Protein AF-A0A2A5P0K1-F1 (afdb_monomer_lite)

Sequence (211 aa):
ELLDPRVLSSLSEEEIIFKPYTAAELEQILWDRVRVAFYDGVVEPAAVRLAAAISGAENGDARKALDLIRVAGEIAEMKGCDRVTEEHVREAYSHIDRERAVEVIRTLPLHSKLIVLALYSLSTARPSERVRGSVLYGKYAEIARQIGEEPLSTRRFHGLLVELSMLGIVDRRVDNLGRKGGRFTTIKFGIPLETVKKALSEDPITAELLP

Structure (mmCIF, N/CA/C/O backbone):
data_AF-A0A2A5P0K1-F1
#
_entry.id   AF-A0A2A5P0K1-F1
#
loop_
_atom_site.group_PDB
_atom_site.id
_atom_site.type_symbol
_atom_site.label_atom_id
_atom_site.label_alt_id
_atom_site.label_comp_id
_atom_site.label_asym_id
_atom_site.label_entity_id
_atom_site.label_seq_id
_atom_site.pdbx_PDB_ins_code
_atom_site.Cartn_x
_atom_site.Cartn_y
_atom_site.Cartn_z
_atom_site.occupancy
_atom_site.B_iso_or_equiv
_atom_site.auth_seq_id
_atom_site.auth_comp_id
_atom_site.auth_asym_id
_atom_site.auth_atom_id
_atom_site.pdbx_PDB_model_num
ATOM 1 N N . GLU A 1 1 ? 13.461 -22.398 14.965 1.00 49.47 1 GLU A N 1
ATOM 2 C CA . GLU A 1 1 ? 14.220 -23.182 15.960 1.00 49.47 1 GLU A CA 1
ATOM 3 C C . GLU A 1 1 ? 15.693 -23.115 15.592 1.00 49.47 1 GLU A C 1
ATOM 5 O O . GLU A 1 1 ? 15.989 -23.172 14.406 1.00 49.47 1 GLU A O 1
ATOM 10 N N . LEU A 1 2 ? 16.590 -22.907 16.559 1.00 62.72 2 LEU A N 1
ATOM 11 C CA . LEU A 1 2 ? 18.038 -22.967 16.328 1.00 62.72 2 LEU A CA 1
ATOM 12 C C . LEU A 1 2 ? 18.489 -24.427 16.455 1.00 62.72 2 LEU A C 1
ATOM 14 O O . LEU A 1 2 ? 18.156 -25.078 17.444 1.00 62.72 2 LEU A O 1
ATOM 18 N N . LEU A 1 3 ? 19.218 -24.929 15.457 1.00 77.75 3 LEU A N 1
ATOM 19 C CA . LEU A 1 3 ? 19.831 -26.257 15.495 1.00 77.75 3 LEU A CA 1
ATOM 20 C C . LEU A 1 3 ? 20.882 -26.340 16.613 1.00 77.75 3 LEU A C 1
ATOM 22 O O . LEU A 1 3 ? 21.510 -25.343 16.974 1.00 77.75 3 LEU A O 1
ATOM 26 N N . ASP A 1 4 ? 21.077 -27.545 17.152 1.00 84.69 4 ASP A N 1
ATOM 27 C CA . ASP A 1 4 ? 22.091 -27.805 18.175 1.00 84.69 4 ASP A CA 1
ATOM 28 C C . ASP A 1 4 ? 23.508 -27.515 17.622 1.00 84.69 4 ASP A C 1
ATOM 30 O O . ASP A 1 4 ? 23.827 -27.938 16.504 1.00 84.69 4 ASP A O 1
ATOM 34 N N . PRO A 1 5 ? 24.391 -26.835 18.380 1.00 76.81 5 PRO A N 1
ATOM 35 C CA . PRO A 1 5 ? 25.743 -26.477 17.938 1.00 76.81 5 PRO A CA 1
ATOM 36 C C . PRO A 1 5 ? 26.593 -27.648 17.422 1.00 76.81 5 PRO A C 1
ATOM 38 O O . PRO A 1 5 ? 27.463 -27.458 16.572 1.00 76.81 5 PRO A O 1
ATOM 41 N N . ARG A 1 6 ? 26.355 -28.875 17.905 1.00 79.19 6 ARG A N 1
ATOM 42 C CA . ARG A 1 6 ? 27.080 -30.075 17.456 1.00 79.19 6 ARG A CA 1
ATOM 43 C C . ARG A 1 6 ? 26.627 -30.524 16.069 1.00 79.19 6 ARG A C 1
ATOM 45 O O . ARG A 1 6 ? 27.448 -31.021 15.304 1.00 79.19 6 ARG A O 1
ATOM 52 N N . VAL A 1 7 ? 25.349 -30.311 15.748 1.00 74.19 7 VAL A N 1
ATOM 53 C CA . VAL A 1 7 ? 24.771 -30.581 14.425 1.00 74.19 7 VAL A CA 1
ATOM 54 C C . VAL A 1 7 ? 25.335 -29.589 13.412 1.00 74.19 7 VAL A C 1
ATOM 56 O O . VAL A 1 7 ? 25.861 -30.025 12.392 1.00 74.19 7 VAL A O 1
ATOM 59 N N . LEU A 1 8 ? 25.352 -28.292 13.742 1.00 71.62 8 LEU A N 1
ATOM 60 C CA . LEU A 1 8 ? 25.977 -27.245 12.916 1.00 71.62 8 LEU A CA 1
ATOM 61 C C . LEU A 1 8 ? 27.458 -27.544 12.632 1.00 71.62 8 LEU A C 1
ATOM 63 O O . LEU A 1 8 ? 27.912 -27.436 11.497 1.00 71.62 8 LEU A O 1
ATOM 67 N N . SER A 1 9 ? 28.200 -28.005 13.645 1.00 71.38 9 SER A N 1
ATOM 68 C CA . SER A 1 9 ? 29.612 -28.372 13.487 1.00 71.38 9 SER A CA 1
ATOM 69 C C . SER A 1 9 ? 29.835 -29.592 12.587 1.00 71.38 9 SER A C 1
ATOM 71 O O . SER A 1 9 ? 30.894 -29.685 11.971 1.00 71.38 9 SER A O 1
ATOM 73 N N . SER A 1 10 ? 28.890 -30.535 12.533 1.00 76.69 10 SER A N 1
ATOM 74 C CA . SER A 1 10 ? 28.978 -31.721 11.667 1.00 76.69 10 SER A CA 1
ATOM 75 C C . SER A 1 10 ? 28.460 -31.490 10.247 1.00 76.69 10 SER A C 1
ATOM 77 O O . SER A 1 10 ? 28.785 -32.263 9.352 1.00 76.69 10 SER A O 1
ATOM 79 N N . LEU A 1 11 ? 27.640 -30.454 10.056 1.00 76.69 11 LEU A N 1
ATOM 80 C CA . LEU A 1 11 ? 26.942 -30.184 8.803 1.00 76.69 11 LEU A CA 1
ATOM 81 C C . LEU A 1 11 ? 27.833 -29.475 7.773 1.00 76.69 11 LEU A C 1
ATOM 83 O O . LEU A 1 11 ? 27.530 -29.547 6.588 1.00 76.69 11 LEU A O 1
ATOM 87 N N . SER A 1 12 ? 28.934 -28.845 8.214 1.00 66.75 12 SER A N 1
ATOM 88 C CA . SER A 1 12 ? 29.893 -28.125 7.358 1.00 66.75 12 SER A CA 1
ATOM 89 C C . SER A 1 12 ? 29.192 -27.287 6.277 1.00 66.75 12 SER A C 1
ATOM 91 O O . SER A 1 12 ? 29.501 -27.414 5.095 1.00 66.75 12 SER A O 1
ATOM 93 N N . GLU A 1 13 ? 28.212 -26.468 6.677 1.00 71.25 13 GLU A N 1
ATOM 94 C CA . GLU A 1 13 ? 27.422 -25.671 5.735 1.00 71.25 13 GLU A CA 1
ATOM 95 C C . GLU A 1 13 ? 28.295 -24.608 5.059 1.00 71.25 13 GLU A C 1
ATOM 97 O O . GLU A 1 13 ? 28.843 -23.718 5.712 1.00 71.25 13 GLU A O 1
ATOM 102 N N . GLU A 1 14 ? 28.399 -24.676 3.733 1.00 75.44 14 GLU A N 1
ATOM 103 C CA . GLU A 1 14 ? 28.767 -23.511 2.936 1.00 75.44 14 GLU A CA 1
ATOM 104 C C . GLU A 1 14 ? 27.530 -22.613 2.816 1.00 75.44 14 GLU A C 1
ATOM 106 O O . GLU A 1 14 ? 26.591 -22.907 2.074 1.00 75.44 14 GLU A O 1
ATOM 111 N N . GLU A 1 15 ? 27.502 -21.514 3.572 1.00 75.50 15 GLU A N 1
ATOM 112 C CA . GLU A 1 15 ? 26.422 -20.534 3.471 1.00 75.50 15 GLU A CA 1
ATOM 113 C C . GLU A 1 15 ? 26.517 -19.759 2.147 1.00 75.50 15 GLU A C 1
ATOM 115 O O . GLU A 1 15 ? 27.401 -18.922 1.942 1.00 75.50 15 GLU A O 1
ATOM 120 N N . ILE A 1 16 ? 25.566 -19.999 1.242 1.00 85.62 16 ILE A N 1
ATOM 121 C CA . ILE A 1 16 ? 25.406 -19.202 0.023 1.00 85.62 16 ILE A CA 1
ATOM 122 C C . ILE A 1 16 ? 24.504 -18.005 0.334 1.00 85.62 16 ILE A C 1
ATOM 124 O O . ILE A 1 16 ? 23.287 -18.134 0.475 1.00 85.62 16 ILE A O 1
ATOM 128 N N . ILE A 1 17 ? 25.099 -16.814 0.417 1.00 85.62 17 ILE A N 1
ATOM 129 C CA . ILE A 1 17 ? 24.362 -15.564 0.634 1.00 85.62 17 ILE A CA 1
ATOM 130 C C . ILE A 1 17 ? 23.843 -15.032 -0.706 1.00 85.62 17 ILE A C 1
ATOM 132 O O . ILE A 1 17 ? 24.611 -14.547 -1.540 1.00 85.62 17 ILE A O 1
ATOM 136 N N . PHE A 1 18 ? 22.523 -15.040 -0.881 1.00 88.38 18 PHE A N 1
ATOM 137 C CA . PHE A 1 18 ? 21.863 -14.389 -2.012 1.00 88.38 18 PHE A CA 1
ATOM 138 C C . PHE A 1 18 ? 21.704 -12.894 -1.735 1.00 88.38 18 PHE A C 1
ATOM 140 O O . PHE A 1 18 ? 20.802 -12.468 -1.013 1.00 88.38 18 PHE A O 1
ATOM 147 N N . LYS A 1 19 ? 22.607 -12.086 -2.295 1.00 91.06 19 LYS A N 1
ATOM 148 C CA . LYS A 1 19 ? 22.500 -10.627 -2.211 1.00 91.06 19 LYS A CA 1
ATOM 149 C C . LYS A 1 19 ? 21.334 -10.131 -3.081 1.00 91.06 19 LYS A C 1
ATOM 151 O O . LYS A 1 19 ? 21.118 -10.687 -4.157 1.00 91.06 19 LYS A O 1
ATOM 156 N N . PRO A 1 20 ? 20.615 -9.080 -2.650 1.00 93.94 20 PRO A N 1
ATOM 157 C CA . PRO A 1 20 ? 19.704 -8.343 -3.516 1.00 93.94 20 PRO A CA 1
ATOM 158 C C . PRO A 1 20 ? 20.368 -7.924 -4.825 1.00 93.94 20 PRO A C 1
ATOM 160 O O . PRO A 1 20 ? 21.539 -7.539 -4.818 1.00 93.94 20 PRO A O 1
ATOM 163 N N . TYR A 1 21 ? 19.610 -7.940 -5.919 1.00 96.56 21 TYR A N 1
ATOM 164 C CA . TYR A 1 21 ? 20.115 -7.450 -7.195 1.00 96.56 21 TYR A CA 1
ATOM 165 C C . TYR A 1 21 ? 20.343 -5.938 -7.152 1.00 96.56 21 TYR A C 1
ATOM 167 O O . TYR A 1 21 ? 19.524 -5.167 -6.644 1.00 96.56 21 TYR A O 1
ATOM 175 N N . THR A 1 22 ? 21.443 -5.506 -7.749 1.00 96.62 22 THR A N 1
ATOM 176 C CA . THR A 1 22 ? 21.707 -4.100 -8.046 1.00 96.62 22 THR A CA 1
ATOM 177 C C . THR A 1 22 ? 20.811 -3.610 -9.184 1.00 96.62 22 THR A C 1
ATOM 179 O O . THR A 1 22 ? 20.325 -4.393 -10.000 1.00 96.62 22 THR A O 1
ATOM 182 N N . ALA A 1 23 ? 20.624 -2.291 -9.300 1.00 96.81 23 ALA A N 1
ATOM 183 C CA . ALA A 1 23 ? 19.854 -1.714 -10.406 1.00 96.81 23 ALA A CA 1
ATOM 184 C C . ALA A 1 23 ? 20.415 -2.103 -11.791 1.00 96.81 23 ALA A C 1
ATOM 186 O O . ALA A 1 23 ? 19.643 -2.321 -12.717 1.00 96.81 23 ALA A O 1
ATOM 187 N N . ALA A 1 24 ? 21.737 -2.249 -11.930 1.00 97.19 24 ALA A N 1
ATOM 188 C CA . ALA A 1 24 ? 22.360 -2.665 -13.187 1.00 97.19 24 ALA A CA 1
ATOM 189 C C . ALA A 1 24 ? 22.055 -4.133 -13.537 1.00 97.19 24 ALA A C 1
ATOM 191 O O . ALA A 1 24 ? 21.738 -4.440 -14.683 1.00 97.19 24 ALA A O 1
ATOM 192 N N . GLU A 1 25 ? 22.101 -5.038 -12.553 1.00 97.69 25 GLU A N 1
ATOM 193 C CA . GLU A 1 25 ? 21.724 -6.446 -12.752 1.00 97.69 25 GLU A CA 1
ATOM 194 C C . GLU A 1 25 ? 20.230 -6.577 -13.068 1.00 97.69 25 GLU A C 1
ATOM 196 O O . GLU A 1 25 ? 19.844 -7.332 -13.957 1.00 97.69 25 GLU A O 1
ATOM 201 N N . LEU A 1 26 ? 19.382 -5.795 -12.392 1.00 98.12 26 LEU A N 1
ATOM 202 C CA . LEU A 1 26 ? 17.953 -5.738 -12.690 1.00 98.12 26 LEU A CA 1
ATOM 203 C C . LEU A 1 26 ? 17.686 -5.227 -14.106 1.00 98.12 26 LEU A C 1
ATOM 205 O O . LEU A 1 26 ? 16.863 -5.810 -14.801 1.00 98.12 26 LEU A O 1
ATOM 209 N N . GLU A 1 27 ? 18.385 -4.186 -14.562 1.00 98.00 27 GLU A N 1
ATOM 210 C CA . GLU A 1 27 ? 18.258 -3.690 -15.937 1.00 98.00 27 GLU A CA 1
ATOM 211 C C . GLU A 1 27 ? 18.596 -4.786 -16.960 1.00 98.00 27 GLU A C 1
ATOM 213 O O . GLU A 1 27 ? 17.861 -4.960 -17.932 1.00 98.00 27 GLU A O 1
ATOM 218 N N . GLN A 1 28 ? 19.656 -5.568 -16.724 1.00 97.88 28 GLN A N 1
ATOM 219 C CA . GLN A 1 28 ? 20.014 -6.703 -17.582 1.00 97.88 28 GLN A CA 1
ATOM 220 C C . GLN A 1 28 ? 18.916 -7.773 -17.601 1.00 97.88 28 GLN A C 1
ATOM 222 O O . GLN A 1 28 ? 18.460 -8.165 -18.676 1.00 97.88 28 GLN A O 1
ATOM 227 N N . ILE A 1 29 ? 18.431 -8.183 -16.423 1.00 97.81 29 ILE A N 1
ATOM 228 C CA . ILE A 1 29 ? 17.339 -9.159 -16.290 1.00 97.81 29 ILE A CA 1
ATOM 229 C C . ILE A 1 29 ? 16.082 -8.675 -17.022 1.00 97.81 29 ILE A C 1
ATOM 231 O O . ILE A 1 29 ? 15.423 -9.455 -17.711 1.00 97.81 29 ILE A O 1
ATOM 235 N N . LEU A 1 30 ? 15.735 -7.394 -16.883 1.00 97.88 30 LEU A N 1
ATOM 236 C CA . LEU A 1 30 ? 14.580 -6.820 -17.562 1.00 97.88 30 LEU A CA 1
ATOM 237 C C . 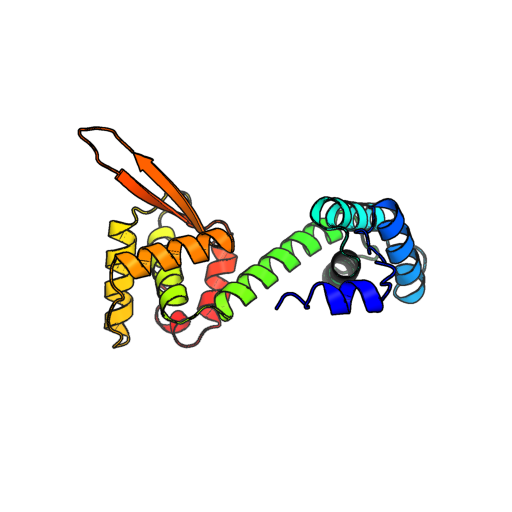LEU A 1 30 ? 14.749 -6.854 -19.077 1.00 97.88 30 LEU A C 1
ATOM 239 O O . LEU A 1 30 ? 13.813 -7.249 -19.764 1.00 97.88 30 LEU A O 1
ATOM 243 N N . TRP A 1 31 ? 15.920 -6.498 -19.608 1.00 97.75 31 TRP A N 1
ATOM 244 C CA . TRP A 1 31 ? 16.162 -6.546 -21.050 1.00 97.75 31 TRP A CA 1
ATOM 245 C C . TRP A 1 31 ? 16.039 -7.951 -21.631 1.00 97.75 31 TRP A C 1
ATOM 247 O O . TRP A 1 31 ? 15.441 -8.112 -22.698 1.00 97.75 31 TRP A O 1
ATOM 257 N N . ASP A 1 32 ? 16.533 -8.963 -20.920 1.00 97.06 32 ASP A N 1
ATOM 258 C CA . ASP A 1 32 ? 16.380 -10.360 -21.330 1.00 97.06 32 ASP A CA 1
ATOM 259 C C . ASP A 1 32 ? 14.905 -10.766 -21.427 1.00 97.06 32 ASP A C 1
ATOM 261 O O . ASP A 1 32 ? 14.527 -11.539 -22.307 1.00 97.06 32 ASP A O 1
ATOM 265 N N . ARG A 1 33 ? 14.043 -10.218 -20.561 1.00 96.56 33 ARG A N 1
ATOM 266 C CA . ARG A 1 33 ? 12.595 -10.472 -20.601 1.00 96.56 33 ARG A CA 1
ATOM 267 C C . ARG A 1 33 ? 11.865 -9.614 -21.627 1.00 96.56 33 ARG A C 1
ATOM 269 O O . ARG A 1 33 ? 10.994 -10.134 -22.317 1.00 96.56 33 ARG A O 1
ATOM 276 N N . VAL A 1 34 ? 12.239 -8.345 -21.782 1.00 96.81 34 VAL A N 1
ATOM 277 C CA . VAL A 1 34 ? 11.641 -7.423 -22.760 1.00 96.81 34 VAL A CA 1
ATOM 278 C C . VAL A 1 34 ? 11.796 -7.961 -24.179 1.00 96.81 34 VAL A C 1
ATOM 280 O O . VAL A 1 34 ? 10.822 -7.969 -24.920 1.00 96.81 34 VAL A O 1
ATOM 283 N N . ARG A 1 35 ? 12.973 -8.497 -24.528 1.00 95.94 35 ARG A N 1
ATOM 284 C CA . ARG A 1 35 ? 13.241 -9.089 -25.854 1.00 95.94 35 ARG A CA 1
ATOM 285 C C . ARG A 1 35 ? 12.355 -10.288 -26.200 1.00 95.94 35 ARG A C 1
ATOM 287 O O . ARG A 1 35 ? 12.216 -10.619 -27.369 1.00 95.94 35 ARG A O 1
ATOM 294 N N . VAL A 1 36 ? 11.810 -10.971 -25.194 1.00 95.94 36 VAL A N 1
ATOM 295 C CA . VAL A 1 36 ? 10.943 -12.146 -25.384 1.00 95.94 36 VAL A CA 1
ATOM 296 C C . VAL A 1 36 ? 9.463 -11.764 -25.315 1.00 95.94 36 VAL A C 1
ATOM 298 O O . VAL A 1 36 ? 8.635 -12.427 -25.932 1.00 95.94 36 VAL A O 1
ATOM 301 N N . ALA A 1 37 ? 9.121 -10.716 -24.559 1.00 94.62 37 ALA A N 1
ATOM 302 C CA . ALA A 1 37 ? 7.738 -10.340 -24.267 1.00 94.62 37 ALA A CA 1
ATOM 303 C C . ALA A 1 37 ? 7.188 -9.190 -25.131 1.00 94.62 37 ALA A C 1
ATOM 305 O O . ALA A 1 37 ? 5.973 -9.081 -25.269 1.00 94.62 37 ALA A O 1
ATOM 306 N N . PHE A 1 38 ? 8.044 -8.336 -25.700 1.00 95.75 38 PHE A N 1
ATOM 307 C CA . PHE A 1 38 ? 7.644 -7.162 -26.483 1.00 95.75 38 PHE A CA 1
ATOM 308 C C . PHE A 1 38 ? 8.241 -7.200 -27.891 1.00 95.75 38 PHE A C 1
ATOM 310 O O . PHE A 1 38 ? 9.298 -7.787 -28.112 1.00 95.75 38 PHE A O 1
ATOM 317 N N . TYR A 1 39 ? 7.590 -6.520 -28.839 1.00 95.00 39 TYR A N 1
ATOM 318 C CA . TYR A 1 39 ? 8.188 -6.253 -30.147 1.00 95.00 39 TYR A CA 1
ATOM 319 C C . TYR A 1 39 ? 9.385 -5.300 -30.029 1.00 95.00 39 TYR A C 1
ATOM 321 O O . TYR A 1 39 ? 9.437 -4.431 -29.149 1.00 95.00 39 TYR A O 1
ATOM 329 N N . ASP A 1 40 ? 10.326 -5.433 -30.961 1.00 93.44 40 ASP A N 1
ATOM 330 C CA . ASP A 1 40 ? 11.534 -4.616 -30.994 1.00 93.44 40 ASP A CA 1
ATOM 331 C C . ASP A 1 40 ? 11.213 -3.114 -31.045 1.00 93.44 40 ASP A C 1
ATOM 333 O O . ASP A 1 40 ? 10.432 -2.638 -31.869 1.00 93.44 40 ASP A O 1
ATOM 337 N N . GLY A 1 41 ? 11.847 -2.350 -30.152 1.00 91.56 41 GLY A N 1
ATOM 338 C CA . GLY A 1 41 ? 11.727 -0.891 -30.097 1.00 91.56 41 GLY A CA 1
ATOM 339 C C . GLY A 1 41 ? 10.453 -0.347 -29.438 1.00 91.56 41 GLY A C 1
ATOM 340 O O . GLY A 1 41 ? 10.317 0.874 -29.351 1.00 91.56 41 GLY A O 1
ATOM 341 N N . VAL A 1 42 ? 9.552 -1.207 -28.949 1.00 96.38 42 VAL A N 1
ATOM 342 C CA . VAL A 1 42 ? 8.332 -0.782 -28.235 1.00 96.38 42 VAL A CA 1
ATOM 343 C C . VAL A 1 42 ? 8.648 -0.246 -26.839 1.00 96.38 42 VAL A C 1
ATOM 345 O O . VAL A 1 42 ? 8.067 0.747 -26.408 1.00 96.38 42 VAL A O 1
ATOM 348 N N . VAL A 1 43 ? 9.577 -0.874 -26.116 1.00 97.50 43 VAL A N 1
ATOM 349 C CA . VAL A 1 43 ? 9.948 -0.445 -24.760 1.00 97.50 43 VAL A CA 1
ATOM 350 C C . VAL A 1 43 ? 11.139 0.501 -24.819 1.00 97.50 43 VAL A C 1
ATOM 352 O O . VAL A 1 43 ? 12.213 0.144 -25.308 1.00 97.50 43 VAL A O 1
ATOM 355 N N . GLU A 1 44 ? 10.970 1.714 -24.296 1.00 97.81 44 GLU A N 1
ATOM 356 C CA . GLU A 1 44 ? 12.057 2.682 -24.252 1.00 97.81 44 GLU A CA 1
ATOM 357 C C . GLU A 1 44 ? 13.124 2.274 -23.228 1.00 97.81 44 GLU A C 1
ATOM 359 O O . GLU A 1 44 ? 12.795 1.892 -22.100 1.00 97.81 44 GLU A O 1
ATOM 364 N N . PRO A 1 45 ? 14.423 2.445 -23.536 1.00 97.75 45 PRO A N 1
ATOM 365 C CA . PRO A 1 45 ? 15.482 2.132 -22.581 1.00 97.75 45 PRO A CA 1
ATOM 366 C C . PRO A 1 45 ? 15.376 2.880 -21.251 1.00 97.75 45 PRO A C 1
ATOM 368 O O . PRO A 1 45 ? 15.796 2.371 -20.215 1.00 97.75 45 PRO A O 1
ATOM 371 N N . ALA A 1 46 ? 14.816 4.090 -21.272 1.00 97.69 46 ALA A N 1
ATOM 372 C CA . ALA A 1 46 ? 14.586 4.874 -20.068 1.00 97.69 46 ALA A CA 1
ATOM 373 C C . ALA A 1 46 ? 13.538 4.220 -19.146 1.00 97.69 46 ALA A C 1
ATOM 375 O O . ALA A 1 46 ? 13.744 4.179 -17.936 1.00 97.69 46 ALA A O 1
ATOM 376 N N . ALA A 1 47 ? 12.487 3.609 -19.708 1.00 98.00 47 ALA A N 1
ATOM 377 C CA . ALA A 1 47 ? 11.481 2.872 -18.946 1.00 98.00 47 ALA A CA 1
ATOM 378 C C . ALA A 1 47 ? 12.100 1.673 -18.204 1.00 98.00 47 ALA A C 1
ATOM 380 O O . ALA A 1 47 ? 11.873 1.495 -17.006 1.00 98.00 47 ALA A O 1
ATOM 381 N N . VAL A 1 48 ? 12.952 0.900 -18.890 1.00 98.06 48 VAL A N 1
ATOM 382 C CA . VAL A 1 48 ? 13.668 -0.244 -18.296 1.00 98.06 48 VAL A CA 1
ATOM 383 C C . VAL A 1 48 ? 14.585 0.208 -17.160 1.00 98.06 48 VAL A C 1
ATOM 385 O O . VAL A 1 48 ? 14.518 -0.339 -16.058 1.00 98.06 48 VAL A O 1
ATOM 388 N N . ARG A 1 49 ? 15.390 1.253 -17.396 1.00 98.25 49 ARG A N 1
ATOM 389 C CA . ARG A 1 49 ? 16.266 1.835 -16.369 1.00 98.25 49 ARG A CA 1
ATOM 390 C C . ARG A 1 49 ? 15.491 2.317 -15.154 1.00 98.25 49 ARG A C 1
ATOM 392 O O . ARG A 1 49 ? 15.919 2.072 -14.029 1.00 98.25 49 ARG A O 1
ATOM 399 N N . LEU A 1 50 ? 14.355 2.979 -15.364 1.00 98.12 50 LEU A N 1
ATOM 400 C CA . LEU A 1 50 ? 13.529 3.475 -14.272 1.00 98.12 50 LEU A CA 1
ATOM 401 C C . LEU A 1 50 ? 12.950 2.325 -13.436 1.00 98.12 50 LEU A C 1
ATOM 403 O O . LEU A 1 50 ? 13.057 2.356 -12.211 1.00 98.12 50 LEU A O 1
ATOM 407 N N . ALA A 1 51 ? 12.399 1.285 -14.069 1.00 97.50 51 ALA A N 1
ATOM 408 C CA . ALA A 1 51 ? 11.854 0.123 -13.361 1.00 97.50 51 ALA A CA 1
ATOM 409 C C . ALA A 1 51 ? 12.928 -0.622 -12.545 1.00 97.50 51 ALA A C 1
ATOM 411 O O . ALA A 1 51 ? 12.689 -1.016 -11.394 1.00 97.50 51 ALA A O 1
ATOM 412 N N . ALA A 1 52 ? 14.127 -0.767 -13.117 1.00 97.88 52 ALA A N 1
ATOM 413 C CA . ALA A 1 52 ? 15.280 -1.355 -12.446 1.00 97.88 52 ALA A CA 1
ATOM 414 C C . ALA A 1 52 ? 15.765 -0.498 -11.267 1.00 97.88 52 ALA A C 1
ATOM 416 O O . ALA A 1 52 ? 16.004 -1.027 -10.181 1.00 97.88 52 ALA A O 1
ATOM 417 N N . ALA A 1 53 ? 15.858 0.823 -11.448 1.00 97.44 53 ALA A N 1
ATOM 418 C CA . ALA A 1 53 ? 16.274 1.755 -10.405 1.00 97.44 53 ALA A CA 1
ATOM 419 C C . ALA A 1 53 ? 15.305 1.761 -9.215 1.00 97.44 53 ALA A C 1
ATOM 421 O O . ALA A 1 53 ? 15.752 1.669 -8.074 1.00 97.44 53 ALA A O 1
ATOM 422 N N . ILE A 1 54 ? 13.992 1.803 -9.472 1.00 95.56 54 ILE A N 1
ATOM 423 C CA . ILE A 1 54 ? 12.958 1.739 -8.427 1.00 95.56 54 ILE A CA 1
ATOM 424 C C . ILE A 1 54 ? 13.102 0.447 -7.612 1.00 95.56 54 ILE A C 1
ATOM 426 O O . ILE A 1 54 ? 13.179 0.481 -6.386 1.00 95.56 54 ILE A O 1
ATOM 430 N N . SER A 1 55 ? 13.179 -0.699 -8.288 1.00 95.06 55 SER A N 1
ATOM 431 C CA . SER A 1 55 ? 13.220 -2.004 -7.615 1.00 95.06 55 SER A CA 1
ATOM 432 C C . SER A 1 55 ? 14.544 -2.246 -6.883 1.00 95.06 55 SER A C 1
ATOM 434 O O . SER A 1 55 ? 14.553 -2.831 -5.798 1.00 95.06 55 SER A O 1
ATOM 436 N N . GLY A 1 56 ? 15.653 -1.763 -7.450 1.00 94.88 56 GLY A N 1
ATOM 437 C CA . GLY A 1 56 ? 16.985 -1.835 -6.856 1.00 94.88 56 GLY A CA 1
ATOM 438 C C . GLY A 1 56 ? 17.153 -0.942 -5.627 1.00 94.88 56 GLY A C 1
ATOM 439 O O . GLY A 1 56 ? 17.811 -1.349 -4.676 1.00 94.88 56 GLY A O 1
ATOM 440 N N . ALA A 1 57 ? 16.542 0.248 -5.618 1.00 93.44 57 ALA 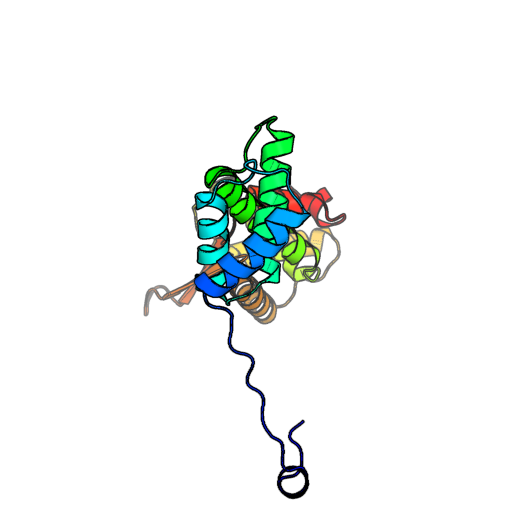A N 1
ATOM 441 C CA . ALA A 1 57 ? 16.623 1.183 -4.493 1.00 93.44 57 ALA A CA 1
ATOM 442 C C . ALA A 1 57 ? 15.874 0.699 -3.243 1.00 93.44 57 ALA A C 1
ATOM 444 O O . ALA A 1 57 ? 16.238 1.070 -2.130 1.00 93.44 57 ALA A O 1
ATOM 445 N N . GLU A 1 58 ? 14.832 -0.111 -3.421 1.00 88.50 58 GLU A N 1
ATOM 446 C CA . GLU A 1 58 ? 14.078 -0.673 -2.305 1.00 88.50 58 GLU A CA 1
ATOM 447 C C . GLU A 1 58 ? 14.723 -1.954 -1.765 1.00 88.50 58 GLU A C 1
ATOM 449 O O . GLU A 1 58 ? 15.254 -1.969 -0.656 1.00 88.50 58 GLU A O 1
ATOM 454 N N . ASN A 1 59 ? 14.658 -3.042 -2.544 1.00 90.69 59 ASN A N 1
ATOM 455 C CA . ASN A 1 59 ? 14.934 -4.392 -2.039 1.00 90.69 59 ASN A CA 1
ATOM 456 C C . ASN A 1 59 ? 15.757 -5.252 -3.008 1.00 90.69 59 ASN A C 1
ATOM 458 O O . ASN A 1 59 ? 16.039 -6.401 -2.678 1.00 90.69 59 ASN A O 1
ATOM 462 N N . GLY A 1 60 ? 16.039 -4.774 -4.225 1.00 92.75 60 GLY A N 1
ATOM 463 C CA . GLY A 1 60 ? 16.641 -5.582 -5.290 1.00 92.75 60 GLY A CA 1
ATOM 464 C C . GLY A 1 60 ? 15.763 -6.744 -5.774 1.00 92.75 60 GLY A C 1
ATOM 465 O O . GLY A 1 60 ? 16.291 -7.779 -6.175 1.00 92.75 60 GLY A O 1
ATOM 466 N N . ASP A 1 61 ? 14.430 -6.617 -5.704 1.00 93.75 61 ASP A N 1
ATOM 467 C CA . ASP A 1 61 ? 13.493 -7.689 -6.079 1.00 93.75 61 ASP A CA 1
ATOM 468 C C . ASP A 1 61 ? 13.212 -7.692 -7.592 1.00 93.75 61 ASP A C 1
ATOM 470 O O . ASP A 1 61 ? 12.504 -6.830 -8.121 1.00 93.75 61 ASP A O 1
ATOM 474 N N . ALA A 1 62 ? 13.728 -8.706 -8.29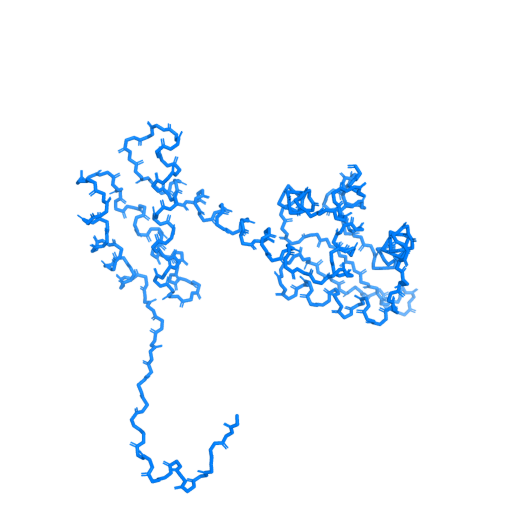0 1.00 94.62 62 ALA A N 1
ATOM 475 C CA . ALA A 1 62 ? 13.518 -8.883 -9.724 1.00 94.62 62 ALA A CA 1
ATOM 476 C C . ALA A 1 62 ? 12.049 -9.124 -10.101 1.00 94.62 62 ALA A C 1
ATOM 478 O O . ALA A 1 62 ? 11.626 -8.704 -11.177 1.00 94.62 62 ALA A O 1
ATOM 479 N N . ARG A 1 63 ? 11.243 -9.748 -9.228 1.00 95.06 63 ARG A N 1
ATOM 480 C CA . ARG A 1 63 ? 9.807 -9.944 -9.491 1.00 95.06 63 ARG A CA 1
ATOM 481 C C . ARG A 1 63 ? 9.093 -8.600 -9.556 1.00 95.06 63 ARG A C 1
ATOM 483 O O . ARG A 1 63 ? 8.317 -8.378 -10.478 1.00 95.06 63 ARG A O 1
ATOM 490 N N . LYS A 1 64 ? 9.413 -7.686 -8.633 1.00 93.25 64 LYS A N 1
ATOM 491 C CA . LYS A 1 64 ? 8.864 -6.323 -8.637 1.00 93.25 64 LYS A CA 1
ATOM 492 C C . LYS A 1 64 ? 9.260 -5.557 -9.900 1.00 93.25 64 LYS A C 1
ATOM 494 O O . LYS A 1 64 ? 8.410 -4.910 -10.503 1.00 93.25 64 LYS A O 1
ATOM 499 N N . ALA A 1 65 ? 10.519 -5.666 -10.323 1.00 96.50 65 ALA A N 1
ATOM 500 C CA . ALA A 1 65 ? 10.987 -5.025 -11.550 1.00 96.50 65 ALA A CA 1
ATOM 501 C C . ALA A 1 65 ? 10.213 -5.524 -12.783 1.00 96.50 65 ALA A C 1
ATOM 503 O O . ALA A 1 65 ? 9.793 -4.728 -13.623 1.00 96.50 65 ALA A O 1
ATOM 504 N N . LEU A 1 66 ? 10.002 -6.840 -12.879 1.00 96.88 66 LEU A N 1
ATOM 505 C CA . LEU A 1 66 ? 9.260 -7.456 -13.979 1.00 96.88 66 LEU A CA 1
ATOM 506 C C . LEU A 1 66 ? 7.787 -7.048 -13.979 1.00 96.88 66 LEU A C 1
ATOM 508 O O . LEU A 1 66 ? 7.258 -6.702 -15.034 1.00 96.88 66 LEU A O 1
ATOM 512 N N . ASP A 1 67 ? 7.149 -7.033 -12.809 1.00 96.25 67 ASP A N 1
ATOM 513 C CA . ASP A 1 67 ? 5.765 -6.577 -12.676 1.00 96.25 67 ASP A CA 1
ATOM 514 C C . ASP A 1 67 ? 5.605 -5.106 -13.072 1.00 96.25 67 ASP A C 1
ATOM 516 O O . ASP A 1 67 ? 4.625 -4.763 -13.729 1.00 96.25 67 ASP A O 1
ATOM 520 N N . LEU A 1 68 ? 6.578 -4.245 -12.753 1.00 96.75 68 LEU A N 1
ATOM 521 C CA . LEU A 1 68 ? 6.555 -2.845 -13.185 1.00 96.75 68 LEU A CA 1
ATOM 522 C C . LEU A 1 68 ? 6.533 -2.713 -14.707 1.00 96.75 68 LEU A C 1
ATOM 524 O O . LEU A 1 68 ? 5.730 -1.949 -15.233 1.00 96.75 68 LEU A O 1
ATOM 528 N N . ILE A 1 69 ? 7.383 -3.460 -15.416 1.00 97.56 69 ILE A N 1
ATOM 529 C CA . ILE A 1 69 ? 7.414 -3.426 -16.884 1.00 97.56 69 ILE A CA 1
ATOM 530 C C . ILE A 1 69 ? 6.142 -4.021 -17.484 1.00 97.56 69 ILE A C 1
ATOM 532 O O . ILE A 1 69 ? 5.598 -3.455 -18.430 1.00 97.56 69 ILE A O 1
ATOM 536 N N . ARG A 1 70 ? 5.641 -5.125 -16.922 1.00 97.69 70 ARG A N 1
ATOM 537 C CA . ARG A 1 70 ? 4.391 -5.747 -17.366 1.00 97.69 70 ARG A CA 1
ATOM 538 C C . ARG A 1 70 ? 3.218 -4.769 -17.261 1.00 97.69 70 ARG A C 1
ATOM 540 O O . ARG A 1 70 ? 2.566 -4.498 -18.263 1.00 97.69 70 ARG A O 1
ATOM 547 N N . VAL A 1 71 ? 3.005 -4.185 -16.080 1.00 97.69 71 VAL A N 1
ATOM 548 C CA . VAL A 1 71 ? 1.903 -3.239 -15.838 1.00 97.69 71 VAL A CA 1
ATOM 549 C C . VAL A 1 71 ? 2.095 -1.942 -16.631 1.00 97.69 71 VAL A C 1
ATOM 551 O O . VAL A 1 71 ? 1.124 -1.374 -17.118 1.00 97.69 71 VAL A O 1
ATOM 554 N N . ALA A 1 72 ? 3.333 -1.480 -16.838 1.00 98.06 72 ALA A N 1
ATOM 555 C CA . ALA A 1 72 ? 3.597 -0.335 -17.712 1.00 98.06 72 ALA A CA 1
ATOM 556 C C . ALA A 1 72 ? 3.219 -0.624 -19.174 1.00 98.06 72 ALA A C 1
ATOM 558 O O . ALA A 1 72 ? 2.694 0.257 -19.854 1.00 98.06 72 ALA A O 1
ATOM 559 N N . GLY A 1 73 ? 3.451 -1.853 -19.646 1.00 97.56 73 GLY A N 1
ATOM 560 C CA . GLY A 1 73 ? 2.985 -2.330 -20.948 1.00 97.56 73 GLY A CA 1
ATOM 561 C C . GLY A 1 73 ? 1.462 -2.319 -21.062 1.00 97.56 73 GLY A C 1
ATOM 562 O O . GLY A 1 73 ? 0.933 -1.732 -22.001 1.00 97.56 73 GLY A O 1
ATOM 563 N N . GLU A 1 74 ? 0.767 -2.877 -20.070 1.00 97.38 74 GLU A N 1
ATOM 564 C CA . GLU A 1 74 ? -0.704 -2.878 -19.998 1.00 97.38 74 GLU A CA 1
ATOM 565 C C . GLU A 1 74 ? -1.272 -1.448 -19.994 1.00 97.38 74 GLU A C 1
ATOM 567 O O . GLU A 1 74 ? -2.240 -1.151 -20.691 1.00 97.38 74 GLU A O 1
ATOM 572 N N . ILE A 1 75 ? -0.650 -0.524 -19.254 1.00 97.56 75 ILE A N 1
ATOM 573 C CA . ILE A 1 75 ? -1.060 0.888 -19.229 1.00 97.56 75 ILE A CA 1
ATOM 574 C C . ILE A 1 75 ? -0.851 1.555 -20.592 1.00 97.56 75 ILE A C 1
ATOM 576 O O . ILE A 1 75 ? -1.734 2.285 -21.046 1.00 97.56 75 ILE A O 1
ATOM 580 N N . ALA A 1 76 ? 0.286 1.312 -21.248 1.00 97.50 76 ALA A N 1
ATOM 581 C CA . ALA A 1 76 ? 0.550 1.840 -22.583 1.00 97.50 76 ALA A CA 1
ATOM 582 C C . ALA A 1 76 ? -0.488 1.329 -23.596 1.00 97.50 76 ALA A C 1
ATOM 584 O O . ALA A 1 76 ? -1.046 2.119 -24.357 1.00 97.50 76 ALA A O 1
ATOM 585 N N . GLU A 1 77 ? -0.797 0.032 -23.550 1.00 96.44 77 GLU A N 1
ATOM 586 C CA . GLU A 1 77 ? -1.797 -0.610 -24.403 1.00 96.44 77 GLU A CA 1
ATOM 587 C C . GLU A 1 77 ? -3.197 -0.025 -24.174 1.00 96.44 77 GLU A C 1
ATOM 589 O O . GLU A 1 77 ? -3.849 0.399 -25.128 1.00 96.44 77 GLU A O 1
ATOM 594 N N . MET A 1 78 ? -3.636 0.098 -22.916 1.00 96.94 78 MET A N 1
ATOM 595 C CA . MET A 1 78 ? -4.932 0.701 -22.573 1.00 96.94 78 MET A CA 1
ATOM 596 C C . MET A 1 78 ? -5.065 2.150 -23.060 1.00 96.94 78 MET A C 1
ATOM 598 O O . MET A 1 78 ? -6.168 2.599 -23.373 1.00 96.94 78 MET A O 1
ATOM 602 N N . LYS A 1 79 ? -3.954 2.892 -23.125 1.00 96.88 79 LYS A N 1
ATOM 603 C CA . LYS A 1 79 ? -3.910 4.268 -23.640 1.00 96.88 79 LYS A CA 1
ATOM 604 C C . LYS A 1 79 ? -3.757 4.352 -25.160 1.00 96.88 79 LYS A C 1
ATOM 606 O O . LYS A 1 79 ? -3.773 5.458 -25.698 1.00 96.88 79 LYS A O 1
ATOM 611 N N . GLY A 1 80 ? -3.599 3.221 -25.850 1.00 95.88 80 GLY A N 1
ATOM 612 C CA . GLY A 1 80 ? -3.327 3.179 -27.286 1.00 95.88 80 GLY A CA 1
ATOM 613 C C . GLY A 1 80 ? -1.969 3.782 -27.655 1.00 95.88 80 GLY A C 1
ATOM 614 O O . GLY A 1 80 ? -1.829 4.366 -28.725 1.00 95.88 80 GLY A O 1
ATOM 615 N N . CYS A 1 81 ? -0.987 3.715 -26.754 1.00 96.06 81 CYS A N 1
ATOM 616 C CA . CYS A 1 81 ? 0.366 4.192 -27.009 1.00 96.06 81 CYS A CA 1
ATOM 617 C C . CYS A 1 81 ? 1.205 3.105 -27.685 1.00 96.06 81 CYS A C 1
ATOM 619 O O . CYS A 1 81 ? 1.303 1.988 -27.186 1.00 96.06 81 CYS A O 1
ATOM 621 N N . ASP A 1 82 ? 1.917 3.469 -28.751 1.00 94.62 82 ASP A N 1
ATOM 622 C CA . ASP A 1 82 ? 2.796 2.541 -29.481 1.00 94.62 82 ASP A CA 1
ATOM 623 C C . ASP A 1 82 ? 4.070 2.159 -28.705 1.00 94.62 82 ASP A C 1
ATOM 625 O O . ASP A 1 82 ? 4.836 1.295 -29.140 1.00 94.62 82 ASP A O 1
ATOM 629 N N . ARG A 1 83 ? 4.355 2.850 -27.591 1.00 97.12 83 ARG A N 1
ATOM 630 C CA . ARG A 1 83 ? 5.592 2.695 -26.819 1.00 97.12 83 ARG A CA 1
ATOM 631 C C . ARG A 1 83 ? 5.369 2.724 -25.315 1.00 97.12 83 ARG A C 1
ATOM 633 O O . ARG A 1 83 ? 4.548 3.484 -24.799 1.00 97.12 83 ARG A O 1
ATOM 640 N N . VAL A 1 84 ? 6.187 1.953 -24.602 1.00 98.19 84 VAL A N 1
ATOM 641 C CA . VAL A 1 84 ? 6.284 1.984 -23.139 1.00 98.19 84 VAL A CA 1
ATOM 642 C C . VAL A 1 84 ? 7.357 2.991 -22.733 1.00 98.19 84 VAL A C 1
ATOM 644 O O . VAL A 1 84 ? 8.535 2.798 -23.032 1.00 98.19 84 VAL A O 1
ATOM 647 N N . THR A 1 85 ? 6.945 4.056 -22.048 1.00 98.19 85 THR A N 1
ATOM 648 C CA . THR A 1 85 ? 7.800 5.177 -21.637 1.00 98.19 85 THR A CA 1
ATOM 649 C C . THR A 1 85 ? 8.032 5.163 -20.124 1.00 98.19 85 THR A C 1
ATOM 651 O O . THR A 1 85 ? 7.406 4.398 -19.385 1.00 98.19 85 THR A O 1
ATOM 654 N N . GLU A 1 86 ? 8.913 6.037 -19.630 1.00 97.88 86 GLU A N 1
ATOM 655 C CA . GLU A 1 86 ? 9.094 6.240 -18.184 1.00 97.88 86 GLU A CA 1
ATOM 656 C C . GLU A 1 86 ? 7.797 6.623 -17.467 1.00 97.88 86 GLU A C 1
ATOM 658 O O . GLU A 1 86 ? 7.602 6.253 -16.311 1.00 97.88 86 GLU A O 1
ATOM 663 N N . GLU A 1 87 ? 6.907 7.354 -18.140 1.00 97.81 87 GLU A N 1
ATOM 664 C CA . GLU A 1 87 ? 5.656 7.793 -17.530 1.00 97.81 87 GLU A CA 1
ATOM 665 C C . GLU A 1 87 ? 4.739 6.607 -17.236 1.00 97.81 87 GLU A C 1
ATOM 667 O O . GLU A 1 87 ? 4.247 6.473 -16.117 1.00 97.81 87 GLU A O 1
ATOM 672 N N . HIS A 1 88 ? 4.637 5.658 -18.171 1.00 98.31 88 HIS A N 1
ATOM 673 C CA . HIS A 1 88 ? 3.904 4.414 -17.943 1.00 98.31 88 HIS A CA 1
ATOM 674 C C . HIS A 1 88 ? 4.482 3.608 -16.772 1.00 98.31 88 HIS A C 1
ATOM 676 O O . HIS A 1 88 ? 3.727 2.988 -16.029 1.00 98.31 88 HIS A O 1
ATOM 682 N N . VAL A 1 89 ? 5.800 3.656 -16.545 1.00 98.06 89 VAL A N 1
ATOM 683 C CA . VAL A 1 89 ? 6.438 3.009 -15.383 1.00 98.06 89 VAL A CA 1
ATOM 684 C C . VAL A 1 89 ? 6.102 3.728 -14.071 1.00 98.06 89 VAL A C 1
ATOM 686 O O . VAL A 1 89 ? 5.842 3.062 -13.069 1.00 98.06 89 VAL A O 1
ATOM 689 N N . ARG A 1 90 ? 6.058 5.068 -14.046 1.00 97.31 90 ARG A N 1
ATOM 690 C CA . ARG A 1 90 ? 5.624 5.830 -12.853 1.00 97.31 90 ARG A CA 1
ATOM 691 C C . ARG A 1 90 ? 4.162 5.558 -12.511 1.00 97.31 90 ARG A C 1
ATOM 693 O O . ARG A 1 90 ? 3.810 5.401 -11.336 1.00 97.31 90 ARG A O 1
ATOM 700 N N . GLU A 1 91 ? 3.320 5.474 -13.534 1.00 96.62 91 GLU A N 1
ATOM 701 C CA . GLU A 1 91 ? 1.916 5.107 -13.388 1.00 96.62 91 GLU A CA 1
ATOM 702 C C . GLU A 1 91 ? 1.764 3.667 -12.899 1.00 96.62 91 GLU A C 1
ATOM 704 O O . GLU A 1 91 ? 1.045 3.438 -11.928 1.00 96.62 91 GLU A O 1
ATOM 709 N N . ALA A 1 92 ? 2.501 2.720 -13.486 1.00 97.06 92 ALA A N 1
ATOM 710 C CA . ALA A 1 92 ? 2.522 1.324 -13.062 1.00 97.06 92 ALA A CA 1
ATOM 711 C C . ALA A 1 92 ? 2.944 1.181 -11.600 1.00 97.06 92 ALA A C 1
ATOM 713 O O . ALA A 1 92 ? 2.287 0.481 -10.834 1.00 97.06 92 ALA A O 1
ATOM 714 N N . TYR A 1 93 ? 3.994 1.892 -11.186 1.00 95.00 93 TYR A N 1
ATOM 715 C CA . TYR A 1 93 ? 4.444 1.907 -9.799 1.00 95.00 93 TYR A CA 1
ATOM 716 C C . TYR A 1 93 ? 3.342 2.379 -8.848 1.00 95.00 93 TYR A C 1
ATOM 718 O O . TYR A 1 93 ? 3.026 1.704 -7.868 1.00 95.00 93 TYR A O 1
ATOM 726 N N . SER A 1 94 ? 2.706 3.504 -9.180 1.00 92.31 94 SER A N 1
ATOM 727 C CA . SER A 1 94 ? 1.606 4.054 -8.386 1.00 92.31 94 SER A CA 1
ATOM 728 C C . SER A 1 94 ? 0.391 3.122 -8.360 1.00 92.31 94 SER A C 1
ATOM 730 O O . SER A 1 94 ? -0.278 3.012 -7.336 1.00 92.31 94 SER A O 1
ATOM 732 N N . HIS A 1 95 ? 0.090 2.456 -9.475 1.00 92.81 95 HIS A N 1
ATOM 733 C CA . HIS A 1 95 ? -1.011 1.507 -9.590 1.00 92.81 95 HIS A CA 1
ATOM 734 C C . HIS A 1 95 ? -0.764 0.259 -8.734 1.00 92.81 95 HIS A C 1
ATOM 736 O O . HIS A 1 95 ? -1.604 -0.089 -7.910 1.00 92.81 95 HIS A O 1
ATOM 742 N N . ILE A 1 96 ? 0.410 -0.368 -8.862 1.00 91.81 96 ILE A N 1
ATOM 743 C CA . ILE A 1 96 ? 0.796 -1.559 -8.091 1.00 91.81 96 ILE A CA 1
ATOM 744 C C . ILE A 1 96 ? 0.760 -1.270 -6.587 1.00 91.81 96 ILE A C 1
ATOM 746 O O . ILE A 1 96 ? 0.239 -2.079 -5.821 1.00 91.81 96 ILE A O 1
ATOM 750 N N . ASP A 1 97 ? 1.277 -0.117 -6.154 1.00 89.12 97 ASP A N 1
ATOM 751 C CA . ASP A 1 97 ? 1.283 0.250 -4.735 1.00 89.12 97 ASP A CA 1
ATOM 752 C C . ASP A 1 97 ? -0.142 0.448 -4.186 1.00 89.12 97 ASP A C 1
ATOM 754 O O . ASP A 1 97 ? -0.478 -0.029 -3.098 1.00 89.12 97 ASP A O 1
ATOM 758 N N . ARG A 1 98 ? -1.032 1.065 -4.978 1.00 90.56 98 ARG A N 1
ATOM 759 C CA . ARG A 1 98 ? -2.452 1.214 -4.621 1.00 90.56 98 ARG A CA 1
ATOM 760 C C . ARG A 1 98 ? -3.176 -0.127 -4.555 1.00 90.56 98 ARG A C 1
ATOM 762 O O . ARG A 1 98 ? -3.865 -0.364 -3.567 1.00 90.56 98 ARG A O 1
ATOM 769 N N . GLU A 1 99 ? -3.020 -0.998 -5.551 1.00 91.06 99 GLU A N 1
ATOM 770 C CA . GLU A 1 99 ? -3.647 -2.329 -5.550 1.00 91.06 99 GLU A CA 1
ATOM 771 C C . GLU A 1 99 ? -3.156 -3.172 -4.370 1.00 91.06 99 GLU A C 1
ATOM 773 O O . GLU A 1 99 ? -3.947 -3.820 -3.686 1.00 91.06 99 GLU A O 1
ATOM 778 N N . ARG A 1 100 ? -1.861 -3.090 -4.047 1.00 90.94 100 ARG A N 1
ATOM 779 C CA . ARG A 1 100 ? -1.315 -3.744 -2.859 1.00 90.94 100 ARG A CA 1
ATOM 780 C C . ARG A 1 100 ? -1.965 -3.221 -1.580 1.00 90.94 100 ARG A C 1
ATOM 782 O O . ARG A 1 100 ? -2.322 -4.018 -0.718 1.00 90.94 100 ARG A O 1
ATOM 789 N N . ALA A 1 101 ? -2.132 -1.907 -1.441 1.00 92.50 101 ALA A N 1
ATOM 790 C CA . ALA A 1 101 ? -2.797 -1.325 -0.278 1.00 92.50 101 ALA A CA 1
ATOM 791 C C . ALA A 1 101 ? -4.272 -1.759 -0.168 1.00 92.50 101 ALA A C 1
ATOM 793 O O . ALA A 1 101 ? -4.740 -2.033 0.939 1.00 92.50 101 ALA A O 1
ATOM 794 N N . VAL A 1 102 ? -4.984 -1.872 -1.298 1.00 94.12 102 VAL A N 1
ATOM 795 C CA . VAL A 1 102 ? -6.350 -2.420 -1.346 1.00 94.12 102 VAL A CA 1
ATOM 796 C C . VAL A 1 102 ? -6.373 -3.850 -0.813 1.00 94.12 102 VAL A C 1
ATOM 798 O O . VAL A 1 102 ? -7.145 -4.145 0.099 1.00 94.12 102 VAL A O 1
ATOM 801 N N . GLU A 1 103 ? -5.489 -4.714 -1.309 1.00 93.19 103 GLU A N 1
ATOM 802 C CA . GLU A 1 103 ? -5.426 -6.117 -0.890 1.00 93.19 103 GLU A CA 1
ATOM 803 C C . GLU A 1 103 ? -5.082 -6.266 0.600 1.00 93.19 103 GLU A C 1
ATOM 805 O O . GLU A 1 103 ? -5.689 -7.061 1.324 1.00 93.19 103 GLU A O 1
ATOM 810 N N . VAL A 1 104 ? -4.161 -5.442 1.111 1.00 94.56 104 VAL A N 1
ATOM 811 C CA . VAL A 1 104 ? -3.855 -5.421 2.547 1.00 94.56 104 VAL A CA 1
ATOM 812 C C . VAL A 1 104 ? -5.104 -5.060 3.354 1.00 94.56 104 VAL A C 1
ATOM 814 O O . VAL A 1 104 ? -5.407 -5.751 4.320 1.00 94.56 104 VAL A O 1
ATOM 817 N N . ILE A 1 105 ? -5.864 -4.028 2.967 1.00 95.25 105 ILE A N 1
ATOM 818 C CA . ILE A 1 105 ? -7.099 -3.650 3.677 1.00 95.25 105 ILE A CA 1
ATOM 819 C C . ILE A 1 105 ? -8.147 -4.768 3.604 1.00 95.25 105 ILE A C 1
ATOM 821 O O . ILE A 1 105 ? -8.800 -5.063 4.607 1.00 95.25 105 ILE A O 1
ATOM 825 N N . ARG A 1 106 ? -8.285 -5.430 2.451 1.00 92.31 106 ARG A N 1
ATOM 826 C CA . ARG A 1 106 ? -9.233 -6.538 2.254 1.00 92.31 106 ARG A CA 1
ATOM 827 C C . ARG A 1 106 ? -8.931 -7.744 3.137 1.00 92.31 106 ARG A C 1
ATOM 829 O O . ARG A 1 106 ? -9.861 -8.398 3.610 1.00 92.31 106 ARG A O 1
ATOM 836 N N . THR A 1 107 ? -7.659 -8.018 3.397 1.00 93.31 107 THR A N 1
ATOM 837 C CA . THR A 1 107 ? -7.216 -9.147 4.231 1.00 93.31 107 THR A CA 1
ATOM 838 C C . THR A 1 107 ? -7.179 -8.825 5.727 1.00 93.31 107 THR A C 1
ATOM 840 O O . THR A 1 107 ? -6.954 -9.721 6.544 1.00 93.31 107 THR A O 1
ATOM 843 N N . LEU A 1 108 ? -7.441 -7.572 6.123 1.00 96.00 108 LEU A N 1
ATOM 844 C CA . LEU A 1 108 ? -7.473 -7.189 7.532 1.00 96.00 108 LEU A CA 1
ATOM 845 C C . LEU A 1 108 ? -8.554 -7.955 8.318 1.00 96.00 108 LEU A C 1
ATOM 847 O O . LEU A 1 108 ? -9.670 -8.152 7.828 1.00 96.00 108 LEU A O 1
ATOM 851 N N . PRO A 1 109 ? -8.287 -8.290 9.593 1.00 95.81 109 PRO A N 1
ATOM 852 C CA . PRO A 1 109 ? -9.322 -8.764 10.502 1.00 95.81 109 PRO A CA 1
ATOM 853 C C . PRO A 1 109 ? -10.448 -7.738 10.673 1.00 95.81 109 PRO A C 1
ATOM 855 O O . PRO A 1 109 ? -10.211 -6.529 10.588 1.00 95.81 109 PRO A O 1
ATOM 858 N N . LEU A 1 110 ? -11.649 -8.219 11.012 1.00 95.81 110 LEU A N 1
ATOM 859 C CA . LEU A 1 110 ? -12.870 -7.413 11.120 1.00 95.81 110 LEU A CA 1
ATOM 860 C C . LEU A 1 110 ? -12.658 -6.100 11.887 1.00 95.81 110 LEU A C 1
ATOM 862 O O . LEU A 1 110 ? -12.827 -5.026 11.321 1.00 95.81 110 LEU A O 1
ATOM 866 N N . HIS A 1 111 ? -12.206 -6.151 13.143 1.00 97.44 111 HIS A N 1
ATOM 867 C CA . HIS A 1 111 ? -12.031 -4.928 13.936 1.00 97.44 111 HIS A CA 1
ATOM 868 C C . HIS A 1 111 ? -11.024 -3.940 13.333 1.00 97.44 111 HIS A C 1
ATOM 870 O O . HIS A 1 111 ? -11.217 -2.735 13.462 1.00 97.44 111 HIS A O 1
ATOM 876 N N . SER A 1 112 ? -9.981 -4.409 12.644 1.00 97.75 112 SER A N 1
ATOM 877 C CA . SER A 1 112 ? -9.053 -3.522 11.934 1.00 97.75 112 SER A CA 1
ATOM 878 C C . SER A 1 112 ? -9.745 -2.820 10.763 1.00 97.75 112 SER A C 1
ATOM 880 O O . SER A 1 112 ? -9.562 -1.613 10.600 1.00 97.75 112 SER A O 1
ATOM 882 N N . LYS A 1 113 ? -10.602 -3.526 10.010 1.00 96.75 113 LYS A N 1
ATOM 883 C CA . LYS A 1 113 ? -11.447 -2.923 8.964 1.00 96.75 113 LYS A CA 1
ATOM 884 C C . LYS A 1 113 ? -12.416 -1.891 9.535 1.00 96.75 113 LYS A C 1
ATOM 886 O O . LYS A 1 113 ? -12.516 -0.795 8.995 1.00 96.75 113 LYS A O 1
ATOM 891 N N . LEU A 1 114 ? -13.061 -2.181 10.667 1.00 97.25 114 LEU A N 1
ATOM 892 C CA . LEU A 1 114 ? -13.970 -1.233 11.325 1.00 97.25 114 LEU A CA 1
ATOM 893 C C . LEU A 1 114 ? -13.249 0.041 11.784 1.00 97.25 114 LEU A C 1
ATOM 895 O O . LEU A 1 114 ? -13.807 1.131 11.696 1.00 97.25 114 LEU A O 1
ATOM 899 N N . ILE A 1 115 ? -12.000 -0.067 12.251 1.00 97.81 115 ILE A N 1
ATOM 900 C CA . ILE A 1 115 ? -11.179 1.105 12.594 1.00 97.81 115 ILE A CA 1
ATOM 901 C C . ILE A 1 115 ? -10.865 1.931 11.341 1.00 97.81 115 ILE A C 1
ATOM 903 O O . ILE A 1 115 ? -10.960 3.158 11.383 1.00 97.81 115 ILE A O 1
ATOM 907 N N . VAL A 1 116 ? -10.510 1.274 10.232 1.00 97.38 116 VAL A N 1
ATOM 908 C CA . VAL A 1 116 ? -10.268 1.932 8.938 1.00 97.38 116 VAL A CA 1
ATOM 909 C C . VAL A 1 116 ? -11.533 2.644 8.449 1.00 97.38 116 VAL A C 1
ATOM 911 O O . VAL A 1 116 ? -11.461 3.819 8.102 1.00 97.38 116 VAL A O 1
ATOM 914 N N . LEU A 1 117 ? -12.698 1.995 8.509 1.00 97.12 117 LEU A N 1
ATOM 915 C CA . LEU A 1 117 ? -13.993 2.582 8.150 1.00 97.12 117 LEU A CA 1
ATOM 916 C C . LEU A 1 117 ? -14.373 3.769 9.052 1.00 97.12 117 LEU A C 1
ATOM 918 O O . LEU A 1 117 ? -14.828 4.809 8.568 1.00 97.12 117 LEU A O 1
ATOM 922 N N . ALA A 1 118 ? -14.151 3.650 10.363 1.00 97.06 118 ALA A N 1
ATOM 923 C CA . ALA A 1 118 ? -14.387 4.734 11.313 1.00 97.06 118 ALA A CA 1
ATOM 924 C C . ALA A 1 118 ? -13.509 5.951 11.005 1.00 97.06 118 ALA A C 1
ATOM 926 O O . ALA A 1 118 ? -13.989 7.085 11.025 1.00 97.06 118 ALA A O 1
ATOM 927 N N . LEU A 1 119 ? -12.229 5.723 10.694 1.00 97.25 119 LEU A N 1
ATOM 928 C CA . LEU A 1 119 ? -11.313 6.791 10.305 1.00 97.25 119 LEU A CA 1
ATOM 929 C C . LEU A 1 119 ? -11.730 7.405 8.969 1.00 97.25 119 LEU A C 1
ATOM 931 O O . LEU A 1 119 ? -11.767 8.626 8.865 1.00 97.25 119 LEU A O 1
ATOM 935 N N . TYR A 1 120 ? -12.104 6.578 7.989 1.00 96.50 120 TYR A N 1
ATOM 936 C CA . TYR A 1 120 ? -12.603 7.026 6.690 1.00 96.50 120 TYR A CA 1
ATOM 937 C C . TYR A 1 120 ? -13.785 7.978 6.866 1.00 96.50 120 TYR A C 1
ATOM 939 O O . TYR A 1 120 ? -13.722 9.119 6.418 1.00 96.50 120 TYR A O 1
ATOM 947 N N . SER A 1 121 ? -14.786 7.568 7.647 1.00 94.62 121 SER A N 1
ATOM 948 C CA . SER A 1 121 ? -15.985 8.363 7.932 1.00 94.62 121 SER A CA 1
ATOM 949 C C . SER A 1 121 ? -15.693 9.713 8.592 1.00 94.62 121 SER A C 1
ATOM 951 O O . SER A 1 121 ? -16.424 10.676 8.383 1.00 94.62 121 SER A O 1
ATOM 953 N N . LEU A 1 122 ? -14.632 9.800 9.398 1.00 94.88 122 LEU A N 1
ATOM 954 C CA . LEU A 1 122 ? -14.211 11.046 10.046 1.00 94.88 122 LEU A CA 1
ATOM 955 C C . LEU A 1 122 ? -13.332 11.920 9.139 1.00 94.88 122 LEU A C 1
ATOM 957 O O . LEU A 1 122 ? -13.250 13.129 9.349 1.00 94.88 122 LEU A O 1
ATOM 961 N N . SER A 1 123 ? -12.670 11.325 8.147 1.00 93.81 123 SER A N 1
ATOM 962 C CA . SER A 1 123 ? -11.744 12.007 7.242 1.00 93.81 123 SER A CA 1
ATOM 963 C C . SER A 1 123 ? -12.388 12.490 5.940 1.00 93.81 123 SER A C 1
ATOM 965 O O . SER A 1 123 ? -11.801 13.353 5.295 1.00 93.81 123 SER A O 1
ATOM 967 N N . THR A 1 124 ? -13.578 12.016 5.554 1.00 88.69 124 THR A N 1
ATOM 968 C CA . THR A 1 124 ? -14.266 12.433 4.309 1.00 88.69 124 THR A CA 1
ATOM 969 C C . THR A 1 124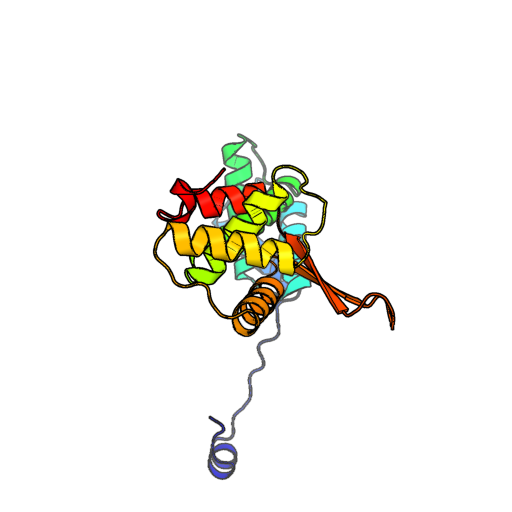 ? -14.484 13.944 4.223 1.00 88.69 124 THR A C 1
ATOM 971 O O . THR A 1 124 ? -14.219 14.547 3.187 1.00 88.69 124 THR A O 1
ATOM 974 N N . ALA A 1 125 ? -14.907 14.583 5.318 1.00 84.12 125 ALA A N 1
ATOM 975 C CA . ALA A 1 125 ? -15.132 16.029 5.350 1.00 84.12 125 ALA A CA 1
ATOM 976 C C . ALA A 1 125 ? -13.828 16.846 5.392 1.00 84.12 125 ALA A C 1
ATOM 978 O O . ALA A 1 125 ? -13.808 18.001 4.966 1.00 84.12 125 ALA A O 1
ATOM 979 N N . ARG A 1 126 ? -12.746 16.279 5.947 1.00 85.69 126 ARG A N 1
ATOM 980 C CA . ARG A 1 126 ? -11.452 16.959 6.143 1.00 85.69 126 ARG A CA 1
ATOM 981 C C . ARG A 1 126 ? -10.270 15.993 5.954 1.00 85.69 126 ARG A C 1
ATOM 983 O O . ARG A 1 126 ? -9.641 15.599 6.938 1.00 85.69 126 ARG A O 1
ATOM 990 N N . PRO A 1 127 ? -9.917 15.644 4.702 1.00 78.38 127 PRO A N 1
ATOM 991 C CA . PRO A 1 127 ? -8.936 14.594 4.394 1.00 78.38 127 PRO A CA 1
ATOM 992 C C . PRO A 1 127 ? -7.539 14.798 4.991 1.00 78.38 127 PRO A C 1
ATOM 994 O O . PRO A 1 127 ? -6.846 13.836 5.318 1.00 78.38 127 PRO A O 1
ATOM 997 N N . SER A 1 128 ? -7.117 16.056 5.129 1.00 79.75 128 SER A N 1
ATOM 998 C CA . SER A 1 128 ? -5.768 16.415 5.582 1.00 79.75 128 SER A CA 1
A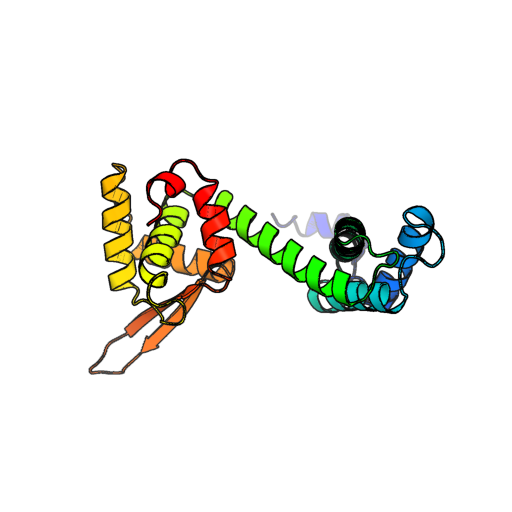TOM 999 C C . SER A 1 128 ? -5.643 16.546 7.103 1.00 79.75 128 SER A C 1
ATOM 1001 O O . SER A 1 128 ? -4.524 16.636 7.617 1.00 79.75 128 SER A O 1
ATOM 1003 N N . GLU A 1 129 ? -6.759 16.579 7.838 1.00 89.31 129 GLU A N 1
ATOM 1004 C CA . GLU A 1 129 ? -6.744 16.751 9.291 1.00 89.31 129 GLU A CA 1
ATOM 1005 C C . GLU A 1 129 ? -6.497 15.422 10.009 1.00 89.31 129 GLU A C 1
ATOM 1007 O O . GLU A 1 129 ? -7.025 14.370 9.648 1.00 89.31 129 GLU A O 1
ATOM 1012 N N . ARG A 1 130 ? -5.684 15.466 11.071 1.00 94.12 130 ARG A N 1
ATOM 1013 C CA . ARG A 1 130 ? -5.495 14.300 11.935 1.00 94.12 130 ARG A CA 1
ATOM 1014 C C . ARG A 1 130 ? -6.651 14.178 12.917 1.00 94.12 130 ARG A C 1
ATOM 1016 O O . ARG A 1 130 ? -6.978 15.119 13.636 1.00 94.12 130 ARG A O 1
ATOM 1023 N N . VAL A 1 131 ? -7.176 12.971 13.038 1.00 95.31 131 VAL A N 1
ATOM 1024 C CA . VAL A 1 131 ? -8.222 12.603 13.986 1.00 95.31 131 VAL A CA 1
ATOM 1025 C C . VAL A 1 131 ? -7.596 12.216 15.325 1.00 95.31 131 VAL A C 1
ATOM 1027 O O . VAL A 1 131 ? -6.619 11.467 15.385 1.00 95.31 131 VAL A O 1
ATOM 1030 N N . ARG A 1 132 ? -8.156 12.708 16.435 1.00 94.38 132 ARG A N 1
ATOM 1031 C CA . ARG A 1 132 ? -7.738 12.275 17.779 1.00 94.38 132 ARG A CA 1
ATOM 1032 C C . ARG A 1 132 ? -8.148 10.823 18.023 1.00 94.38 132 ARG A C 1
ATOM 1034 O O . ARG A 1 132 ? -9.287 10.450 17.768 1.00 94.38 132 ARG A O 1
ATOM 1041 N N . GLY A 1 133 ? -7.257 10.030 18.615 1.00 94.50 133 GLY A N 1
ATOM 1042 C CA . GLY A 1 133 ? -7.496 8.608 18.882 1.00 94.50 133 GLY A CA 1
ATOM 1043 C C . GLY A 1 133 ? -8.731 8.326 19.742 1.00 94.50 133 GLY A C 1
ATOM 1044 O O . GLY A 1 133 ? -9.399 7.326 19.518 1.00 94.50 133 GLY A O 1
ATOM 1045 N N . SER A 1 134 ? -9.081 9.221 20.670 1.00 94.38 134 SER A N 1
ATOM 1046 C CA . SER A 1 134 ? -10.314 9.111 21.462 1.00 94.38 134 SER A CA 1
ATOM 1047 C C . SER A 1 134 ? -11.581 9.295 20.621 1.00 94.38 134 SER A C 1
ATOM 1049 O O . SER A 1 134 ? -12.549 8.566 20.811 1.00 94.38 134 SER A O 1
ATOM 1051 N N . VAL A 1 135 ? -11.565 10.238 19.674 1.00 95.88 135 VAL A N 1
ATOM 1052 C CA . VAL A 1 135 ? -12.675 10.480 18.738 1.00 95.88 135 VAL A CA 1
ATOM 1053 C C . VAL A 1 135 ? -12.823 9.287 17.799 1.00 95.88 135 VAL A C 1
ATOM 1055 O O . VAL A 1 135 ? -13.925 8.774 17.622 1.00 95.88 135 VAL A O 1
ATOM 1058 N N . LEU A 1 136 ? -11.700 8.792 17.271 1.00 97.44 136 LEU A N 1
ATOM 1059 C CA . LEU A 1 136 ? -11.685 7.603 16.426 1.00 97.44 136 LEU A CA 1
ATOM 1060 C C . LEU A 1 136 ? -12.227 6.370 17.161 1.00 97.44 136 LEU A C 1
ATOM 1062 O O . LEU A 1 136 ? -13.046 5.650 16.602 1.00 97.44 136 LEU A O 1
ATOM 1066 N N . TYR A 1 137 ? -11.819 6.149 18.417 1.00 98.00 137 TYR A N 1
ATOM 1067 C CA . TYR A 1 137 ? -12.345 5.055 19.239 1.00 98.00 137 TYR A CA 1
ATOM 1068 C C . TYR A 1 137 ? -13.863 5.153 19.417 1.00 98.00 137 TYR A C 1
ATOM 1070 O O . TYR A 1 137 ? -14.553 4.144 19.299 1.00 98.00 137 TYR A O 1
ATOM 1078 N N . GLY A 1 138 ? -14.385 6.361 19.658 1.00 97.81 138 GLY A N 1
ATOM 1079 C CA . GLY A 1 138 ? -15.824 6.603 19.761 1.00 97.81 138 GLY A CA 1
ATOM 1080 C C . GLY A 1 138 ? -16.574 6.173 18.502 1.00 97.81 138 GLY A C 1
ATOM 1081 O O . GLY A 1 138 ? -17.513 5.385 18.600 1.00 97.81 138 GLY A O 1
ATOM 1082 N N . LYS A 1 139 ? -16.113 6.614 17.322 1.00 97.38 139 LYS A N 1
ATOM 1083 C CA . LYS A 1 139 ? -16.748 6.248 16.046 1.00 97.38 139 LYS A CA 1
ATOM 1084 C C . LYS A 1 139 ? -16.613 4.757 15.729 1.00 97.38 139 LYS A C 1
ATOM 1086 O O . LYS A 1 139 ? -17.571 4.136 15.291 1.00 97.38 139 LYS A O 1
ATOM 1091 N N . TYR A 1 140 ? -15.456 4.162 16.006 1.00 98.12 140 TYR A N 1
ATOM 1092 C CA . TYR A 1 140 ? -15.250 2.717 15.881 1.00 98.12 140 TYR A CA 1
ATOM 1093 C C . TYR A 1 140 ? -16.223 1.920 16.765 1.00 98.12 140 TYR A C 1
ATOM 1095 O O . TYR A 1 140 ? -16.838 0.967 16.296 1.00 98.12 140 TYR A O 1
ATOM 1103 N N . ALA A 1 141 ? -16.394 2.318 18.028 1.00 98.06 141 ALA A N 1
ATOM 1104 C CA . ALA A 1 141 ? -17.283 1.631 18.959 1.00 98.06 141 ALA A CA 1
ATOM 1105 C C . ALA A 1 141 ? -18.768 1.805 18.600 1.00 98.06 141 ALA A C 1
ATOM 1107 O O . ALA A 1 141 ? -19.580 0.944 18.923 1.00 98.06 141 ALA A O 1
ATOM 1108 N N . GLU A 1 142 ? -19.140 2.918 17.967 1.00 97.44 142 GLU A N 1
ATOM 1109 C CA . GLU A 1 142 ? -20.471 3.115 17.385 1.00 97.44 142 GLU A CA 1
ATOM 1110 C C . GLU A 1 142 ? -20.717 2.119 16.243 1.00 97.44 142 GLU A C 1
ATOM 1112 O O . GLU A 1 142 ? -21.678 1.357 16.305 1.00 97.44 142 GLU A O 1
ATOM 1117 N N . ILE A 1 143 ? -19.805 2.064 15.265 1.00 96.56 143 ILE A N 1
ATOM 1118 C CA . ILE A 1 143 ? -19.909 1.181 14.092 1.00 96.56 143 ILE A CA 1
ATOM 1119 C C . ILE A 1 143 ? -19.908 -0.298 14.501 1.00 96.56 143 ILE A C 1
ATOM 1121 O O . ILE A 1 143 ? -20.729 -1.067 14.015 1.00 96.56 143 ILE A O 1
ATOM 1125 N N . ALA A 1 144 ? -19.032 -0.704 15.426 1.00 97.31 144 ALA A N 1
ATOM 1126 C CA . ALA A 1 144 ? -18.994 -2.085 15.910 1.00 97.31 144 ALA A CA 1
ATOM 1127 C C . ALA A 1 144 ? -20.346 -2.515 16.506 1.00 97.31 144 ALA A C 1
ATOM 1129 O O . ALA A 1 144 ? -20.874 -3.563 16.149 1.00 97.31 144 ALA A O 1
ATOM 1130 N N . ARG A 1 145 ? -20.970 -1.661 17.327 1.00 96.88 145 ARG A N 1
ATOM 1131 C CA . ARG A 1 145 ? -22.289 -1.963 17.902 1.00 96.88 145 ARG A CA 1
ATOM 1132 C C . ARG A 1 145 ? -23.405 -1.987 16.860 1.00 96.88 145 ARG A C 1
ATOM 1134 O O . ARG A 1 145 ? -24.339 -2.763 17.022 1.00 96.88 145 ARG A O 1
ATOM 1141 N N . GLN A 1 146 ? -23.323 -1.162 15.812 1.00 95.00 146 GLN A N 1
ATOM 1142 C CA . GLN A 1 146 ? -24.314 -1.152 14.726 1.00 95.00 146 GLN A CA 1
ATOM 1143 C C . GLN A 1 146 ? -24.402 -2.503 14.008 1.00 95.00 146 GLN A C 1
ATOM 1145 O O . GLN A 1 146 ? -25.494 -2.896 13.611 1.00 95.00 146 GLN A O 1
ATOM 1150 N N . ILE A 1 147 ? -23.288 -3.233 13.909 1.00 93.69 147 ILE A N 1
ATOM 1151 C CA . ILE A 1 147 ? -23.243 -4.575 13.308 1.00 93.69 147 ILE A CA 1
ATOM 1152 C C . ILE A 1 147 ? -23.366 -5.718 14.327 1.00 93.69 147 ILE A C 1
ATOM 1154 O O . ILE A 1 147 ? -23.160 -6.875 13.977 1.00 93.69 147 ILE A O 1
ATOM 1158 N N . GLY A 1 148 ? -23.693 -5.412 15.587 1.00 94.56 148 GLY A N 1
ATOM 1159 C CA . GLY A 1 148 ? -23.860 -6.414 16.644 1.00 94.56 148 GLY A CA 1
ATOM 1160 C C . GLY A 1 148 ? -22.559 -6.930 17.270 1.00 94.56 148 GLY A C 1
ATOM 1161 O O . GLY A 1 148 ? -22.602 -7.907 18.012 1.00 94.56 148 GLY A O 1
ATOM 1162 N N . GLU A 1 149 ? -21.422 -6.280 17.016 1.00 96.50 149 GLU A N 1
ATOM 1163 C CA . GLU A 1 149 ? -20.123 -6.639 17.591 1.00 96.50 149 GLU A CA 1
ATOM 1164 C C . GLU A 1 149 ? -19.815 -5.843 18.869 1.00 96.50 149 GLU A C 1
ATOM 1166 O O . GLU A 1 149 ? -20.096 -4.643 18.983 1.00 96.50 149 GLU A O 1
ATOM 1171 N N . GLU A 1 150 ? -19.158 -6.493 19.832 1.00 96.94 150 GLU A N 1
ATOM 1172 C CA . GLU A 1 150 ? -18.696 -5.839 21.059 1.00 96.94 150 GLU A CA 1
ATOM 1173 C C . GLU A 1 150 ? -17.411 -5.032 20.769 1.00 96.94 150 GLU A C 1
ATOM 1175 O O . GLU A 1 150 ? -16.420 -5.581 20.267 1.00 96.94 150 GLU A O 1
ATOM 1180 N N . PRO A 1 151 ? -17.349 -3.727 21.095 1.00 97.50 151 PRO A N 1
ATOM 1181 C CA . PRO A 1 151 ? -16.136 -2.952 20.884 1.00 97.50 151 PRO A CA 1
ATOM 1182 C C . PRO A 1 151 ? -14.963 -3.484 21.715 1.00 97.50 151 PRO A C 1
ATOM 1184 O O . PRO A 1 151 ? -15.017 -3.558 22.941 1.00 97.50 151 PRO A O 1
ATOM 1187 N N . LEU A 1 152 ? -13.846 -3.770 21.044 1.00 97.88 152 LEU A N 1
ATOM 1188 C CA . LEU A 1 152 ? -12.578 -4.068 21.716 1.00 97.88 152 LEU A CA 1
ATOM 1189 C C . LEU A 1 152 ? -12.183 -2.992 22.737 1.00 97.88 152 LEU A C 1
ATOM 1191 O O . LEU A 1 152 ? -12.369 -1.798 22.510 1.00 97.88 152 LEU A O 1
ATOM 1195 N N . SER A 1 153 ? -11.502 -3.420 23.806 1.00 97.69 153 SER A N 1
ATOM 1196 C CA . SER A 1 153 ? -10.922 -2.504 24.795 1.00 97.69 153 SER A CA 1
ATOM 1197 C C . SER A 1 153 ? -10.014 -1.443 24.159 1.00 97.69 153 SER A C 1
ATOM 1199 O O . SER A 1 153 ? -9.295 -1.709 23.188 1.00 97.69 153 SER A O 1
ATOM 1201 N N . THR A 1 154 ? -9.935 -0.266 24.787 1.00 94.56 154 THR A N 1
ATOM 1202 C CA . THR A 1 154 ? -9.056 0.840 24.370 1.00 94.56 154 THR A CA 1
ATOM 1203 C C . THR A 1 154 ? -7.604 0.393 24.169 1.00 94.56 154 THR A C 1
ATOM 1205 O O . THR A 1 154 ? -6.936 0.828 23.231 1.00 94.56 154 THR A O 1
ATOM 1208 N N . ARG A 1 155 ? -7.108 -0.526 25.014 1.00 95.19 155 ARG A N 1
ATOM 1209 C CA . ARG A 1 155 ? -5.753 -1.083 24.893 1.00 95.19 155 ARG A CA 1
ATOM 1210 C C . ARG A 1 155 ? -5.578 -1.866 23.593 1.00 95.19 155 ARG A C 1
ATOM 1212 O O . ARG A 1 155 ? -4.594 -1.648 22.890 1.00 95.19 155 ARG A O 1
ATOM 1219 N N . ARG A 1 156 ? -6.513 -2.768 23.266 1.00 97.88 156 ARG A N 1
ATOM 1220 C CA . ARG A 1 156 ? -6.427 -3.570 22.036 1.00 97.88 156 ARG A CA 1
ATOM 1221 C C . ARG A 1 156 ? -6.616 -2.699 20.798 1.00 97.88 156 ARG A C 1
ATOM 1223 O O . ARG A 1 156 ? -5.838 -2.849 19.864 1.00 97.88 156 ARG A O 1
ATOM 1230 N N . PHE A 1 157 ? -7.552 -1.751 20.829 1.00 97.69 157 PHE A N 1
ATOM 1231 C CA . PHE A 1 157 ? -7.738 -0.757 19.769 1.00 97.69 157 PHE A CA 1
ATOM 1232 C C . PHE A 1 157 ? -6.438 0.002 19.454 1.00 97.69 157 PHE A C 1
ATOM 1234 O O . PHE A 1 157 ? -6.034 0.094 18.298 1.00 97.69 157 PHE A O 1
ATOM 1241 N N . HIS A 1 158 ? -5.720 0.487 20.473 1.00 95.31 158 HIS A N 1
ATOM 1242 C CA . HIS A 1 158 ? -4.425 1.134 20.248 1.00 95.31 158 HIS A CA 1
ATOM 1243 C C . HIS A 1 158 ? -3.356 0.175 19.714 1.00 95.31 158 HIS A C 1
ATOM 1245 O O . HIS A 1 158 ? -2.509 0.614 18.941 1.00 95.31 158 HIS A O 1
ATOM 1251 N N . GLY A 1 159 ? -3.400 -1.107 20.089 1.00 97.38 159 GLY A N 1
ATOM 1252 C CA . GLY A 1 159 ? -2.568 -2.147 19.480 1.00 97.38 159 GLY A CA 1
ATOM 1253 C C . GLY A 1 159 ? -2.832 -2.285 17.980 1.00 97.38 159 GLY A C 1
ATOM 1254 O O . GLY A 1 159 ? -1.894 -2.207 17.194 1.00 97.38 159 GLY A O 1
ATOM 1255 N N . LEU A 1 160 ? -4.104 -2.357 17.579 1.00 97.75 160 LEU A N 1
ATOM 1256 C CA . LEU A 1 160 ? -4.495 -2.393 16.166 1.00 97.75 160 LEU A CA 1
ATOM 1257 C C . LEU A 1 160 ? -4.063 -1.132 15.410 1.00 97.75 160 LEU A C 1
ATOM 1259 O O . LEU A 1 160 ? -3.607 -1.228 14.280 1.00 97.75 160 LEU A O 1
ATOM 1263 N N . LEU A 1 161 ? -4.119 0.051 16.030 1.00 96.88 161 LEU A N 1
ATOM 1264 C CA . LEU A 1 161 ? -3.592 1.272 15.406 1.00 96.88 161 LEU A CA 1
ATOM 1265 C C . LEU A 1 161 ? -2.077 1.228 15.175 1.00 96.88 161 LEU A C 1
ATOM 1267 O O . LEU A 1 161 ? -1.589 1.838 14.227 1.00 96.88 161 LEU A O 1
ATOM 1271 N N . VAL A 1 162 ? -1.321 0.555 16.046 1.00 96.69 162 VAL A N 1
ATOM 1272 C CA . VAL A 1 162 ? 0.116 0.341 15.830 1.00 96.69 162 VAL A CA 1
ATOM 1273 C C . VAL A 1 162 ? 0.327 -0.638 14.678 1.00 96.69 162 VAL A C 1
ATOM 1275 O O . VAL A 1 162 ? 1.117 -0.338 13.792 1.00 96.69 162 VAL A O 1
ATOM 1278 N N . GLU A 1 163 ? -0.420 -1.743 14.639 1.00 97.31 163 GLU A N 1
ATOM 1279 C CA . GLU A 1 163 ? -0.391 -2.717 13.536 1.00 97.31 163 GLU A CA 1
ATOM 1280 C C . GLU A 1 163 ? -0.711 -2.056 12.184 1.00 97.31 163 GLU A C 1
ATOM 1282 O O . GLU A 1 163 ? 0.085 -2.139 11.251 1.00 97.31 163 GLU A O 1
ATOM 1287 N N . LEU A 1 164 ? -1.805 -1.292 12.101 1.00 97.31 164 LEU A N 1
ATOM 1288 C CA . LEU A 1 164 ? -2.186 -0.528 10.907 1.00 97.31 164 LEU A CA 1
ATOM 1289 C C . LEU A 1 164 ? -1.122 0.502 10.499 1.00 97.31 164 LEU A C 1
ATOM 1291 O O . LEU A 1 164 ? -0.958 0.785 9.313 1.00 97.31 164 LEU A O 1
ATOM 1295 N N . SER A 1 165 ? -0.402 1.075 11.468 1.00 96.19 165 SER A N 1
ATOM 1296 C CA . SER A 1 165 ? 0.677 2.024 11.188 1.00 96.19 165 SER A CA 1
ATOM 1297 C C . SER A 1 165 ? 1.927 1.335 10.647 1.00 96.19 165 SER A C 1
ATOM 1299 O O . SER A 1 165 ? 2.565 1.883 9.754 1.00 96.19 165 SER A O 1
ATOM 1301 N N . MET A 1 166 ? 2.252 0.132 11.131 1.00 94.25 166 MET A N 1
ATOM 1302 C CA . MET A 1 166 ? 3.348 -0.684 10.591 1.00 94.25 166 MET A CA 1
ATOM 1303 C C . MET A 1 166 ? 3.066 -1.145 9.158 1.00 94.25 166 MET A C 1
ATOM 1305 O O . MET A 1 166 ? 3.987 -1.234 8.356 1.00 94.25 166 MET A O 1
ATOM 1309 N N . LEU A 1 167 ? 1.794 -1.380 8.821 1.00 93.75 167 LEU A N 1
ATOM 1310 C CA . LEU A 1 167 ? 1.354 -1.685 7.456 1.00 93.75 167 LEU A CA 1
ATOM 1311 C C . LEU A 1 167 ? 1.325 -0.455 6.528 1.00 93.75 167 LEU A C 1
ATOM 1313 O O . LEU A 1 167 ? 1.003 -0.594 5.354 1.00 93.75 167 LEU A O 1
ATOM 1317 N N . GLY A 1 168 ? 1.603 0.752 7.036 1.00 93.31 168 GLY A N 1
ATOM 1318 C CA . GLY A 1 168 ? 1.573 1.993 6.253 1.00 93.31 168 GLY A CA 1
ATOM 1319 C C . GLY A 1 168 ? 0.169 2.524 5.930 1.00 93.31 168 GLY A C 1
ATOM 1320 O O . GLY A 1 168 ? 0.039 3.575 5.309 1.00 93.31 168 GLY A O 1
ATOM 1321 N N . ILE A 1 169 ? -0.893 1.855 6.392 1.00 95.69 169 ILE A N 1
ATOM 1322 C CA . ILE A 1 169 ? -2.286 2.258 6.136 1.00 95.69 169 ILE A CA 1
ATOM 1323 C C . ILE A 1 169 ? -2.600 3.579 6.842 1.00 95.69 169 ILE A C 1
ATOM 1325 O O . ILE A 1 169 ? -3.283 4.448 6.294 1.00 95.69 169 ILE A O 1
ATOM 1329 N N . VAL A 1 170 ? -2.086 3.753 8.064 1.00 96.12 170 VAL A N 1
ATOM 1330 C CA . VAL A 1 170 ? -2.281 4.968 8.863 1.00 96.12 170 VAL A CA 1
ATOM 1331 C C . VAL A 1 170 ? -0.956 5.583 9.302 1.00 96.12 170 VAL A C 1
ATOM 1333 O O . VAL A 1 170 ? -0.014 4.897 9.686 1.00 96.12 170 VAL A O 1
ATOM 1336 N N . ASP A 1 171 ? -0.909 6.910 9.324 1.00 95.25 171 ASP A N 1
ATOM 1337 C CA . ASP A 1 171 ? 0.145 7.685 9.971 1.00 95.25 171 ASP A CA 1
ATOM 1338 C C . ASP A 1 171 ? -0.327 8.050 11.383 1.00 95.25 171 ASP A C 1
ATOM 1340 O O . ASP A 1 171 ? -1.175 8.930 11.587 1.00 95.25 171 ASP A O 1
ATOM 1344 N N . ARG A 1 172 ? 0.240 7.351 12.368 1.00 95.00 172 ARG A N 1
ATOM 1345 C CA . ARG A 1 172 ? -0.011 7.557 13.791 1.00 95.00 172 ARG A CA 1
ATOM 1346 C C . ARG A 1 172 ? 1.090 8.420 14.407 1.00 95.00 172 ARG A C 1
ATOM 1348 O O . ARG A 1 172 ? 2.251 8.025 14.442 1.00 95.00 172 ARG A O 1
ATOM 1355 N N . ARG A 1 173 ? 0.709 9.535 15.033 1.00 93.25 173 ARG A N 1
ATOM 1356 C CA . ARG A 1 173 ? 1.597 10.360 15.865 1.00 93.25 173 ARG A CA 1
ATOM 1357 C C . ARG A 1 173 ? 1.141 10.382 17.308 1.00 93.25 173 ARG A C 1
ATOM 1359 O O . ARG A 1 173 ? -0.049 10.302 17.604 1.00 93.25 173 ARG A O 1
ATOM 1366 N N . VAL A 1 174 ? 2.110 10.458 18.210 1.00 90.25 174 VAL A N 1
ATOM 1367 C CA . VAL A 1 174 ? 1.857 10.584 19.641 1.00 90.25 174 VAL A CA 1
ATOM 1368 C C . VAL A 1 174 ? 2.395 11.925 20.089 1.00 90.25 174 VAL A C 1
ATOM 1370 O O . VAL A 1 174 ? 3.605 12.120 20.163 1.00 90.25 174 VAL A O 1
ATOM 1373 N N . ASP A 1 175 ? 1.476 12.825 20.390 1.00 84.25 175 ASP A N 1
ATOM 1374 C CA . ASP A 1 175 ? 1.771 14.179 20.813 1.00 84.25 175 ASP A CA 1
ATOM 1375 C C . ASP A 1 175 ? 1.759 14.246 22.346 1.00 84.25 175 ASP A C 1
ATOM 1377 O O . ASP A 1 175 ? 0.981 13.564 23.026 1.00 84.25 175 ASP A O 1
ATOM 1381 N N . ASN A 1 176 ? 2.649 15.061 22.908 1.00 79.56 176 ASN A N 1
ATOM 1382 C CA . ASN A 1 176 ? 2.741 15.298 24.344 1.00 79.56 176 ASN A CA 1
ATOM 1383 C C . ASN A 1 176 ? 2.788 16.806 24.592 1.00 79.56 176 ASN A C 1
ATOM 1385 O O . ASN A 1 176 ? 3.780 17.456 24.279 1.00 79.56 176 ASN A O 1
ATOM 1389 N N . LEU A 1 177 ? 1.717 17.358 25.163 1.00 75.88 177 LEU A N 1
ATOM 1390 C CA . LEU A 1 177 ? 1.610 18.791 25.467 1.00 75.88 177 LEU A CA 1
ATOM 1391 C C . LEU A 1 177 ? 2.098 19.130 26.891 1.00 75.88 177 LEU A C 1
ATOM 1393 O O . LEU A 1 177 ? 1.754 20.171 27.452 1.00 75.88 177 LEU A O 1
ATOM 1397 N N . GLY A 1 178 ? 2.893 18.248 27.503 1.00 70.44 178 GLY A N 1
ATOM 1398 C CA . GLY A 1 178 ? 3.477 18.455 28.825 1.00 70.44 178 GLY A CA 1
ATOM 1399 C C . GLY A 1 178 ? 2.456 18.384 29.967 1.00 70.44 178 GLY A C 1
ATOM 1400 O O . GLY A 1 178 ? 1.346 17.869 29.816 1.00 70.44 178 GLY A O 1
ATOM 1401 N N . ARG A 1 179 ? 2.837 18.914 31.141 1.00 63.94 179 ARG A N 1
ATOM 1402 C CA . ARG A 1 179 ? 2.113 18.745 32.423 1.00 63.94 179 ARG A CA 1
ATOM 1403 C C . ARG A 1 179 ? 0.632 19.155 32.400 1.00 63.94 179 ARG A C 1
ATOM 1405 O O . ARG A 1 179 ? -0.126 18.633 33.206 1.00 63.94 179 ARG A O 1
ATOM 1412 N N . LYS A 1 180 ? 0.220 20.072 31.516 1.00 61.22 180 LYS A N 1
ATOM 1413 C CA . LYS A 1 180 ? -1.168 20.574 31.441 1.00 61.22 180 LYS A CA 1
ATOM 1414 C C . LYS A 1 180 ? -2.024 19.924 30.345 1.00 61.22 180 LYS A C 1
ATOM 1416 O O . LYS A 1 180 ? -3.241 20.016 30.433 1.00 61.22 180 LYS A O 1
ATOM 1421 N N . GLY A 1 181 ? -1.425 19.303 29.325 1.00 63.81 181 GLY A N 1
ATOM 1422 C CA . GLY A 1 181 ? -2.156 18.850 28.129 1.00 63.81 181 GLY A CA 1
ATOM 1423 C C . GLY A 1 181 ? -2.175 17.338 27.895 1.00 63.81 181 GLY A C 1
ATOM 1424 O O . GLY A 1 181 ? -2.906 16.870 27.023 1.00 63.81 181 GLY A O 1
ATOM 1425 N N . GLY A 1 182 ? -1.407 16.573 28.677 1.00 75.38 182 GLY A N 1
ATOM 1426 C CA . GLY A 1 182 ? -1.372 15.115 28.597 1.00 75.38 182 GLY A CA 1
ATOM 1427 C C . GLY A 1 182 ? -0.763 14.574 27.297 1.00 75.38 182 GLY A C 1
ATOM 1428 O O . GLY A 1 182 ? -0.288 15.315 26.432 1.00 75.38 182 GLY A O 1
ATOM 1429 N N . ARG A 1 183 ? -0.767 13.242 27.182 1.00 83.25 183 ARG A N 1
ATOM 1430 C CA . ARG A 1 183 ? -0.304 12.496 26.006 1.00 83.25 183 ARG A CA 1
ATOM 1431 C C . ARG A 1 183 ? -1.517 12.028 25.211 1.00 83.25 183 ARG A C 1
ATOM 1433 O O . ARG A 1 183 ? -2.367 11.332 25.761 1.00 83.25 183 ARG A O 1
ATOM 1440 N N . PHE A 1 184 ? -1.590 12.364 23.930 1.00 87.25 184 PHE A N 1
ATOM 1441 C CA . PHE A 1 184 ? -2.668 11.906 23.051 1.00 87.25 184 PHE A CA 1
ATOM 1442 C C . PHE A 1 184 ? -2.118 11.433 21.710 1.00 87.25 184 PHE A C 1
ATOM 1444 O O . PHE A 1 184 ? -1.000 11.746 21.318 1.00 87.25 184 PHE A O 1
ATOM 1451 N N . THR A 1 185 ? -2.904 10.608 21.025 1.00 91.81 185 THR A N 1
ATOM 1452 C CA . THR A 1 185 ? -2.549 10.079 19.706 1.00 91.81 185 THR A CA 1
ATOM 1453 C C . THR A 1 185 ? -3.387 10.779 18.646 1.00 91.81 185 THR A C 1
ATOM 1455 O O . THR A 1 185 ? -4.594 10.944 18.836 1.00 91.81 185 THR A O 1
ATOM 1458 N N . THR A 1 186 ? -2.762 11.164 17.540 1.00 95.12 186 THR A N 1
ATOM 1459 C CA . THR A 1 186 ? -3.408 11.735 16.358 1.00 95.12 186 THR A CA 1
ATOM 1460 C C . THR A 1 186 ? -3.132 10.842 15.146 1.00 95.12 186 THR A C 1
ATOM 1462 O O . THR A 1 186 ? -2.019 10.348 14.964 1.00 95.12 186 THR A O 1
ATOM 1465 N N . ILE A 1 187 ? -4.157 10.575 14.337 1.00 96.44 187 ILE A N 1
ATOM 1466 C CA . ILE A 1 187 ? -4.125 9.579 13.260 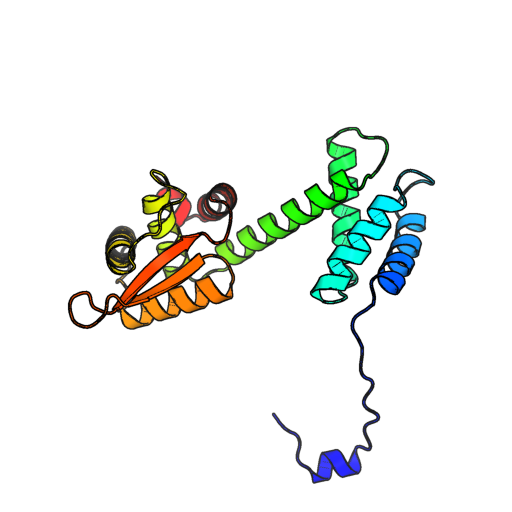1.00 96.44 187 ILE A CA 1
ATOM 1467 C C . ILE A 1 187 ? -4.662 10.200 11.972 1.00 96.44 187 ILE A C 1
ATOM 1469 O O . ILE A 1 187 ? -5.651 10.924 12.003 1.00 96.44 187 ILE A O 1
ATOM 1473 N N . LYS A 1 188 ? -4.024 9.907 10.844 1.00 96.25 188 LYS A N 1
ATOM 1474 C CA . LYS A 1 188 ? -4.560 10.143 9.494 1.00 96.25 188 LYS A CA 1
ATOM 1475 C C . LYS A 1 188 ? -4.228 8.945 8.603 1.00 96.25 188 LYS A C 1
ATOM 1477 O O . LYS A 1 188 ? -3.427 8.103 9.007 1.00 96.25 188 LYS A O 1
ATOM 1482 N N . PHE A 1 189 ? -4.781 8.879 7.398 1.00 96.19 189 PHE A N 1
ATOM 1483 C CA . PHE A 1 189 ? -4.354 7.870 6.427 1.00 96.19 189 PHE A CA 1
ATOM 1484 C C . PHE A 1 189 ? -2.930 8.131 5.926 1.00 96.19 189 PHE A C 1
ATOM 1486 O O . PHE A 1 189 ? -2.532 9.279 5.711 1.00 96.19 189 PHE A O 1
ATOM 1493 N N . GLY A 1 190 ? -2.162 7.050 5.785 1.00 93.06 190 GLY A N 1
ATOM 1494 C CA . GLY A 1 190 ? -0.860 7.037 5.113 1.00 93.06 190 GLY A CA 1
ATOM 1495 C C . GLY A 1 190 ? -0.979 6.850 3.597 1.00 93.06 190 GLY A C 1
ATOM 1496 O O . GLY A 1 190 ? -0.031 7.135 2.874 1.00 93.06 190 GLY A O 1
ATOM 1497 N N . ILE A 1 191 ? -2.157 6.436 3.125 1.00 92.69 191 ILE A N 1
ATOM 1498 C CA . ILE A 1 191 ? -2.481 6.176 1.719 1.00 92.69 191 ILE A CA 1
ATOM 1499 C C . ILE A 1 191 ? -3.629 7.083 1.232 1.00 92.69 191 ILE A C 1
ATOM 1501 O O . ILE A 1 191 ? -4.353 7.649 2.058 1.00 92.69 191 ILE A O 1
ATOM 1505 N N . PRO A 1 192 ? -3.829 7.241 -0.091 1.00 92.31 192 PRO A N 1
ATOM 1506 C CA . PRO A 1 192 ? -4.923 8.048 -0.633 1.00 92.31 192 PRO A CA 1
ATOM 1507 C C . PRO A 1 192 ? -6.310 7.552 -0.198 1.00 92.31 192 PRO A C 1
ATOM 1509 O O . PRO A 1 192 ? -6.572 6.349 -0.189 1.00 92.31 192 PRO A O 1
ATOM 1512 N N . LEU A 1 193 ? -7.231 8.481 0.092 1.00 93.12 193 LEU A N 1
ATOM 1513 C CA . LEU A 1 193 ? -8.607 8.143 0.486 1.00 93.12 193 LEU A CA 1
ATOM 1514 C C . LEU A 1 193 ? -9.364 7.358 -0.589 1.00 93.12 193 LEU A C 1
ATOM 1516 O O . LEU A 1 193 ? -10.167 6.502 -0.239 1.00 93.12 193 LEU A O 1
ATOM 1520 N N . GLU A 1 194 ? -9.093 7.605 -1.871 1.00 92.31 194 GLU A N 1
ATOM 1521 C CA . GLU A 1 194 ? -9.712 6.847 -2.968 1.00 92.31 194 GLU A CA 1
ATOM 1522 C C . GLU A 1 194 ? -9.336 5.361 -2.919 1.00 92.31 194 GLU A C 1
ATOM 1524 O O . GLU A 1 194 ? -10.186 4.496 -3.120 1.00 92.31 194 GLU A O 1
ATOM 1529 N N . THR A 1 195 ? -8.087 5.048 -2.562 1.00 93.44 195 THR A N 1
ATOM 1530 C CA . THR A 1 195 ? -7.622 3.668 -2.367 1.00 93.44 195 THR A CA 1
ATOM 1531 C C . THR A 1 195 ? -8.348 3.007 -1.195 1.00 93.44 195 THR A C 1
ATOM 1533 O O . THR A 1 195 ? -8.800 1.869 -1.306 1.00 93.44 195 THR A O 1
ATOM 1536 N N . VAL A 1 196 ? -8.513 3.736 -0.084 1.00 94.94 196 VAL A N 1
ATOM 1537 C CA . VAL A 1 196 ? -9.270 3.256 1.086 1.00 94.94 196 VAL A CA 1
ATOM 1538 C C . VAL A 1 196 ? -10.732 3.014 0.718 1.00 94.94 196 VAL A C 1
ATOM 1540 O O . VAL A 1 196 ? -11.279 1.969 1.054 1.00 94.94 196 VAL A O 1
ATOM 1543 N N . LYS A 1 197 ? -11.354 3.956 0.001 1.00 94.75 197 LYS A N 1
ATOM 1544 C CA . LYS A 1 197 ? -12.747 3.862 -0.441 1.00 94.75 197 LYS A CA 1
ATOM 1545 C C . LYS A 1 197 ? -12.966 2.629 -1.307 1.00 94.75 197 LYS A C 1
ATOM 1547 O O . LYS A 1 197 ? -13.880 1.862 -1.024 1.00 94.75 197 LYS A O 1
ATOM 1552 N N . LYS A 1 198 ? -12.105 2.425 -2.313 1.00 94.12 198 LYS A N 1
ATOM 1553 C CA . LYS A 1 198 ? -12.146 1.248 -3.187 1.00 94.12 198 LYS A CA 1
ATOM 1554 C C . LYS A 1 198 ? -12.114 -0.036 -2.355 1.00 94.12 198 LYS A C 1
ATOM 1556 O O . LYS A 1 198 ? -13.016 -0.859 -2.472 1.00 94.12 198 LYS A O 1
ATOM 1561 N N . ALA A 1 199 ? -11.150 -0.152 -1.441 1.00 94.38 199 ALA A N 1
ATOM 1562 C CA . ALA A 1 199 ? -11.004 -1.339 -0.603 1.00 94.38 199 ALA A CA 1
ATOM 1563 C C . ALA A 1 199 ? -12.217 -1.604 0.304 1.00 94.38 199 ALA A C 1
ATOM 1565 O O . ALA A 1 199 ? -12.652 -2.745 0.428 1.00 94.38 199 ALA A O 1
ATOM 1566 N N . LEU A 1 200 ? -12.779 -0.559 0.920 1.00 94.38 200 LEU A N 1
ATOM 1567 C CA . LEU A 1 200 ? -13.957 -0.676 1.786 1.00 94.38 200 LEU A CA 1
ATOM 1568 C C . LEU A 1 200 ? -15.245 -0.977 1.003 1.00 94.38 200 LEU A C 1
ATOM 1570 O O . LEU A 1 200 ? -16.141 -1.615 1.548 1.00 94.38 200 LEU A O 1
ATOM 1574 N N . SER A 1 201 ? -15.349 -0.532 -0.253 1.00 93.00 201 SER A N 1
ATOM 1575 C CA . SER A 1 201 ? -16.532 -0.759 -1.098 1.00 93.00 201 SER A CA 1
ATOM 1576 C C . SER A 1 201 ? -16.636 -2.182 -1.647 1.00 93.00 201 SER A C 1
ATOM 1578 O O . SER A 1 201 ? -17.715 -2.615 -2.035 1.00 93.00 201 SER A O 1
ATOM 1580 N N . GLU A 1 202 ? -15.519 -2.906 -1.680 1.00 88.88 202 GLU A N 1
ATOM 1581 C CA . GLU A 1 202 ? -15.449 -4.291 -2.155 1.00 88.88 202 GLU A CA 1
ATOM 1582 C C . GLU A 1 202 ? -15.705 -5.321 -1.037 1.00 88.88 202 GLU A C 1
ATOM 1584 O O . GLU A 1 202 ? -15.880 -6.506 -1.323 1.00 88.88 202 GLU A O 1
ATOM 1589 N N . ASP A 1 203 ? -15.724 -4.899 0.232 1.00 88.38 203 ASP A N 1
ATOM 1590 C CA . ASP A 1 203 ? -15.990 -5.773 1.378 1.00 88.38 203 ASP A CA 1
ATOM 1591 C C . ASP A 1 203 ? -17.480 -5.730 1.770 1.00 88.38 203 ASP A C 1
ATOM 1593 O O . ASP A 1 203 ? -18.005 -4.639 2.003 1.00 88.38 203 ASP A O 1
ATOM 1597 N N . PRO A 1 204 ? -18.168 -6.885 1.891 1.00 85.50 204 PRO A N 1
ATOM 1598 C CA . PRO A 1 204 ? -19.611 -6.921 2.131 1.00 85.50 204 PRO A CA 1
ATOM 1599 C C . PRO A 1 204 ? -20.066 -6.175 3.387 1.00 85.50 204 PRO A C 1
ATOM 1601 O O . PRO A 1 204 ? -21.142 -5.590 3.386 1.00 85.50 204 PRO A O 1
ATOM 1604 N N . ILE A 1 205 ? -19.261 -6.185 4.455 1.00 85.50 205 ILE A N 1
ATOM 1605 C CA . ILE A 1 205 ? -19.646 -5.582 5.735 1.00 85.50 205 ILE A CA 1
ATOM 1606 C C . ILE A 1 205 ? -19.389 -4.079 5.694 1.00 85.50 205 ILE A C 1
ATOM 1608 O O . ILE A 1 205 ? -20.241 -3.286 6.090 1.00 85.50 205 ILE A O 1
ATOM 1612 N N . THR A 1 206 ? -18.206 -3.661 5.236 1.00 86.19 206 THR A N 1
ATOM 1613 C CA . THR A 1 206 ? -17.882 -2.230 5.240 1.00 86.19 206 THR A CA 1
ATOM 1614 C C . THR A 1 206 ? -18.590 -1.453 4.140 1.00 86.19 206 THR A C 1
ATOM 1616 O O . THR A 1 206 ? -18.838 -0.266 4.341 1.00 86.19 206 THR A O 1
ATOM 1619 N N . ALA A 1 207 ? -18.952 -2.090 3.022 1.00 87.69 207 ALA A N 1
ATOM 1620 C CA . ALA A 1 207 ? -19.638 -1.437 1.910 1.00 87.69 207 ALA A CA 1
ATOM 1621 C C . ALA A 1 207 ? -21.013 -0.877 2.306 1.00 87.69 207 ALA A C 1
ATOM 1623 O O . ALA A 1 207 ? -21.352 0.233 1.904 1.00 87.69 207 ALA A O 1
ATOM 1624 N N . GLU A 1 208 ? -21.775 -1.595 3.135 1.00 88.06 208 GLU A N 1
ATOM 1625 C CA . GLU A 1 208 ? -23.100 -1.159 3.611 1.00 88.06 208 GLU A CA 1
ATOM 1626 C C . GLU A 1 208 ? -23.038 0.032 4.579 1.00 88.06 208 GLU A C 1
ATOM 1628 O O . GLU A 1 208 ? -24.029 0.729 4.791 1.00 88.06 208 GLU A O 1
ATOM 1633 N N . LEU A 1 209 ? -21.867 0.270 5.169 1.00 86.44 209 LEU A N 1
ATOM 1634 C CA . LEU A 1 209 ? -21.641 1.265 6.217 1.00 86.44 209 LEU A CA 1
ATOM 1635 C C . LEU A 1 209 ? -20.815 2.461 5.730 1.00 86.44 209 LEU A C 1
ATOM 1637 O O . LEU A 1 209 ? -20.452 3.327 6.533 1.00 86.44 209 LEU A O 1
ATOM 1641 N N . LEU A 1 210 ? -20.475 2.498 4.439 1.00 85.44 210 LEU A N 1
ATOM 1642 C CA . LEU A 1 210 ? -19.791 3.635 3.840 1.00 85.44 210 LEU A CA 1
ATOM 1643 C C . LEU A 1 210 ? -20.718 4.867 3.831 1.00 85.44 210 LEU A C 1
ATOM 1645 O O . LEU A 1 210 ? -21.879 4.746 3.438 1.00 85.44 210 LEU A O 1
ATOM 1649 N N . PRO A 1 211 ? -20.224 6.043 4.261 1.00 78.25 211 PRO A N 1
ATOM 1650 C CA . PRO A 1 211 ? -20.981 7.293 4.235 1.00 78.25 211 PRO A CA 1
ATOM 1651 C C . PRO A 1 211 ? -21.110 7.905 2.834 1.00 78.25 211 PRO A C 1
ATOM 1653 O O . PRO A 1 211 ? -20.265 7.608 1.954 1.00 78.25 211 PRO A O 1
#

pLDDT: mean 92.14, std 8.27, range [49.47, 98.31]

Radius of gyration: 22.94 Å; chains: 1; bounding box: 54×52×63 Å

Foldseek 3Di:
DDDDPVCVVVVPDPDDDDAQAALVRLLVVQVVVCPVPDDPPQEDSQLSSLLSNVCRVPGSDSVSSNQLQVQLVVVCVVVVHSHRDNVSSVVSVVVVVLVVLLVVLLPDDPLLVLLLLLQLVVCVVPQPFWDWLVSSLVSSCVLCVVVPHHRDDSVVSVVSVVVCVVVQQKDKDWDAPPPPPGITITIHGSDDSVSSVVSQCPDPSSVVVHD

Secondary structure (DSSP, 8-state):
-PPPHHHHHHH-------PPPPHHHHHHHHHHHHHHHS-TTSB-HHHHHHHHHHHHHHT--HHHHHHHHHHHHHHHHHTT-SSB-HHHHHHHHHHHHHHHHHHHHHHS-HHHHHHHHHHHHHHSS-TTSPEEHHHHHHHHHHHHHHTTPPPPPHHHHHHHHHHHHHTTSEEEEEEE-GGGT-EEEEEEESS-HHHHHHHHHTSHHHHTT--